Protein AF-A0A812QHL0-F1 (afdb_monomer_lite)

Radius of gyration: 26.96 Å; chains: 1; bounding box: 46×74×82 Å

InterPro domains:
  IPR023379 BART domain [PF11527] (22-88)
  IPR042541 BART domain superfamily [G3DSA:1.20.1520.10] (3-151)

pLDDT: mean 79.21, std 17.26, range [36.81, 97.81]

Secondary structure (DSSP, 8-state):
---TTTTS----SHHHHHHHH-HHHHHHHHHHHHHHGGGGS---TTSPPPHHHHHHHHHHHHHHHHHHHHHHHHTT--HHHHHHHHHHHHHHHTTS-TTSBPTT--TTTS-TT-PPBHHHHHHHHHHHHHTT-HHHHHHHHHHHHHS----GGG------------------PPP-B-TT-PBPPPPPPPP-

Organism: Symbiodinium pilosum (NCBI:txid2952)

Structure (mmCIF, N/CA/C/O backbone):
data_AF-A0A812QHL0-F1
#
_entry.id   AF-A0A812QHL0-F1
#
loop_
_atom_site.group_PDB
_atom_site.id
_atom_site.type_symbol
_atom_site.label_atom_id
_atom_site.label_alt_id
_atom_site.label_comp_id
_atom_site.label_asym_id
_atom_site.label_entity_id
_atom_site.label_seq_id
_atom_site.pdbx_PDB_ins_code
_atom_site.Cartn_x
_atom_site.Cartn_y
_atom_site.Cartn_z
_atom_site.occupancy
_atom_site.B_iso_or_equiv
_atom_site.auth_seq_id
_atom_site.auth_comp_id
_atom_site.auth_asym_id
_atom_site.auth_atom_id
_atom_site.pdbx_PDB_model_num
ATOM 1 N N . MET A 1 1 ? -15.576 25.572 27.815 1.00 41.69 1 MET A N 1
ATOM 2 C CA . MET A 1 1 ? -14.541 25.226 26.817 1.00 41.69 1 MET A CA 1
ATOM 3 C C . MET A 1 1 ? -14.647 23.730 26.574 1.00 41.69 1 MET A C 1
ATOM 5 O O . MET A 1 1 ? -14.988 23.015 27.502 1.00 41.69 1 MET A O 1
ATOM 9 N N . ASN A 1 2 ? -14.552 23.323 25.311 1.00 39.09 2 ASN A N 1
ATOM 10 C CA . ASN A 1 2 ? -15.226 22.157 24.735 1.00 39.09 2 ASN A CA 1
ATOM 11 C C . ASN A 1 2 ? -14.566 20.812 25.078 1.00 39.09 2 ASN A C 1
ATOM 13 O O . ASN A 1 2 ? -13.566 20.454 24.471 1.00 39.09 2 ASN A O 1
ATOM 17 N N . GLU A 1 3 ? -15.187 20.040 25.970 1.00 42.81 3 GLU A N 1
ATOM 18 C CA . GLU A 1 3 ? -14.833 18.636 26.263 1.00 42.81 3 GLU A CA 1
ATOM 19 C C . GLU A 1 3 ? -15.652 17.628 25.418 1.00 42.81 3 GLU A C 1
ATOM 21 O O . GLU A 1 3 ? -15.460 16.423 25.498 1.00 42.81 3 GLU A O 1
ATOM 26 N N . ALA A 1 4 ? -16.549 18.115 24.548 1.00 41.72 4 ALA A N 1
ATOM 27 C CA . ALA A 1 4 ? -17.446 17.294 23.723 1.00 41.72 4 ALA A CA 1
ATOM 28 C C . ALA A 1 4 ? -16.885 16.917 22.332 1.00 41.72 4 ALA A C 1
ATOM 30 O O . ALA A 1 4 ? -17.589 16.306 21.533 1.00 41.72 4 ALA A O 1
ATOM 31 N N . ALA A 1 5 ? -15.629 17.265 22.028 1.00 44.53 5 ALA A N 1
ATOM 32 C CA . ALA A 1 5 ? -14.936 16.818 20.810 1.00 44.53 5 ALA A CA 1
ATOM 33 C C . ALA A 1 5 ? -14.131 15.517 21.020 1.00 44.53 5 ALA A C 1
ATOM 35 O O . ALA A 1 5 ? -13.588 14.971 20.067 1.00 44.53 5 ALA A O 1
ATOM 36 N N . ALA A 1 6 ? -14.080 14.998 22.252 1.00 41.22 6 ALA A N 1
ATOM 37 C CA . ALA A 1 6 ? -13.250 13.856 22.637 1.00 41.22 6 ALA A CA 1
ATOM 38 C C . ALA A 1 6 ? -13.874 12.467 22.360 1.00 41.22 6 ALA A C 1
ATOM 40 O O . ALA A 1 6 ? -13.303 11.459 22.756 1.00 41.22 6 ALA A O 1
ATOM 41 N N . CYS A 1 7 ? -15.030 12.376 21.691 1.00 36.81 7 CYS A N 1
ATOM 42 C CA . CYS A 1 7 ? -15.729 11.100 21.442 1.00 36.81 7 CYS A CA 1
ATOM 43 C C . CYS A 1 7 ? -16.271 10.975 20.009 1.00 36.81 7 CYS A C 1
ATOM 45 O O . CYS A 1 7 ? -17.389 10.515 19.796 1.00 36.81 7 CYS A O 1
ATOM 47 N N . ARG A 1 8 ? -15.501 11.416 19.006 1.00 45.12 8 ARG A N 1
ATOM 48 C CA . ARG A 1 8 ? -15.796 11.120 17.589 1.00 45.12 8 ARG A CA 1
ATOM 49 C C . ARG A 1 8 ? -14.826 10.135 16.939 1.00 45.12 8 ARG A C 1
ATOM 51 O O . ARG A 1 8 ? -14.986 9.841 15.762 1.00 45.12 8 ARG A O 1
ATOM 58 N N . VAL A 1 9 ? -13.856 9.616 17.688 1.00 45.75 9 VAL A N 1
ATOM 59 C CA . VAL A 1 9 ? -12.766 8.796 17.142 1.00 45.75 9 VAL A CA 1
ATOM 60 C C . VAL A 1 9 ? -12.835 7.363 17.674 1.00 45.75 9 VAL A C 1
ATOM 62 O O . VAL A 1 9 ? -11.838 6.800 18.100 1.00 45.75 9 VAL A O 1
ATOM 65 N N . ASP A 1 10 ? -14.014 6.742 17.604 1.00 52.53 10 ASP A N 1
ATOM 66 C CA . ASP A 1 10 ? -14.115 5.274 17.494 1.00 52.53 10 ASP A CA 1
ATOM 67 C C . ASP A 1 10 ? -13.917 4.852 16.024 1.00 52.53 10 ASP A C 1
ATOM 69 O O . ASP A 1 10 ? -14.556 3.937 15.508 1.00 52.53 10 ASP A O 1
ATOM 73 N N . TRP A 1 11 ? -13.053 5.567 15.302 1.00 58.88 11 TRP A N 1
ATOM 74 C CA . TRP A 1 11 ? -12.721 5.251 13.926 1.00 58.88 11 TRP A CA 1
ATOM 75 C C . TRP A 1 11 ? -11.582 4.250 13.957 1.00 58.88 11 TRP A C 1
ATOM 77 O O . TRP A 1 11 ? -10.403 4.583 14.074 1.00 58.88 11 TRP A O 1
ATOM 87 N N . GLN A 1 12 ? -11.954 2.979 13.948 1.00 68.44 12 GLN A N 1
ATOM 88 C CA . GLN A 1 12 ? -10.975 1.916 13.907 1.00 68.44 12 GLN A CA 1
ATOM 89 C C . GLN A 1 12 ? -10.327 1.974 12.518 1.00 68.44 12 GLN A C 1
ATOM 91 O O . GLN A 1 12 ? -10.985 1.736 11.519 1.00 68.44 12 GLN A O 1
ATOM 96 N N . LEU A 1 13 ? -9.025 2.252 12.430 1.00 73.19 13 LEU A N 1
ATOM 97 C CA . LEU A 1 13 ? -8.208 1.946 11.239 1.00 73.19 13 LEU A CA 1
ATOM 98 C C . LEU A 1 13 ? -8.201 0.436 10.934 1.00 73.19 13 LEU A C 1
ATOM 100 O O . LEU A 1 13 ? -7.784 -0.001 9.863 1.00 73.19 13 LEU A O 1
ATOM 104 N N . SER A 1 14 ? -8.631 -0.367 11.910 1.00 73.81 14 SER A N 1
ATOM 105 C CA . SER A 1 14 ? -8.609 -1.823 11.873 1.00 73.81 14 SER A CA 1
ATOM 106 C C . SER A 1 14 ? -9.308 -2.433 10.656 1.00 73.81 14 SER A C 1
ATOM 108 O O . SER A 1 14 ? -8.725 -3.362 10.107 1.00 73.81 14 SER A O 1
ATOM 110 N N . PRO A 1 15 ? -10.494 -1.986 10.195 1.00 78.75 15 PRO A N 1
ATOM 111 C CA . PRO A 1 15 ? -11.123 -2.530 8.997 1.00 78.75 15 PRO A CA 1
ATOM 112 C C . PRO A 1 15 ? -10.344 -2.188 7.727 1.00 78.75 15 PRO A C 1
ATOM 114 O O . PRO A 1 15 ? -10.166 -3.059 6.885 1.00 78.75 15 PRO A O 1
ATOM 117 N N . PHE A 1 16 ? -9.769 -0.983 7.635 1.00 82.50 16 PHE A N 1
ATOM 118 C CA . PHE A 1 16 ? -8.900 -0.600 6.521 1.00 82.50 16 PHE A CA 1
ATOM 119 C C . PHE A 1 16 ? -7.663 -1.484 6.458 1.00 82.50 16 PHE A C 1
ATOM 121 O O . PHE A 1 16 ? -7.453 -2.179 5.467 1.00 82.50 16 PHE A O 1
ATOM 128 N N . LEU A 1 17 ? -6.881 -1.537 7.538 1.00 78.31 17 LEU A N 1
ATOM 129 C CA . LEU A 1 17 ? -5.691 -2.384 7.569 1.00 78.31 17 LEU A CA 1
ATOM 130 C C . LEU A 1 17 ? -6.037 -3.859 7.393 1.00 78.31 17 LEU A C 1
ATOM 132 O O . LEU A 1 17 ? -5.317 -4.563 6.696 1.00 78.31 17 LEU A O 1
ATOM 136 N N . ARG A 1 18 ? -7.158 -4.329 7.954 1.00 78.88 18 ARG A N 1
ATOM 137 C CA . ARG A 1 18 ? -7.639 -5.693 7.720 1.00 78.88 18 ARG A CA 1
ATOM 138 C C . ARG A 1 18 ? -7.913 -5.925 6.242 1.00 78.88 18 ARG A C 1
ATOM 140 O O . ARG A 1 18 ? -7.402 -6.903 5.722 1.00 78.88 18 ARG A O 1
ATOM 147 N N . GLY A 1 19 ? -8.632 -5.031 5.573 1.00 82.69 19 GLY A N 1
ATOM 148 C CA . GLY A 1 19 ? -8.947 -5.153 4.154 1.00 82.69 19 GLY A CA 1
ATOM 149 C C . GLY A 1 19 ? -7.707 -5.161 3.255 1.00 82.69 19 GLY A C 1
ATOM 150 O O . GLY A 1 19 ? -7.704 -5.832 2.228 1.00 82.69 19 GLY A O 1
ATOM 151 N N . PHE A 1 20 ? -6.620 -4.483 3.638 1.00 81.31 20 PHE A N 1
ATOM 152 C CA . PHE A 1 20 ? -5.338 -4.561 2.917 1.00 81.31 20 PHE A CA 1
ATOM 153 C C . PHE A 1 20 ? -4.479 -5.770 3.318 1.00 81.31 20 PHE A C 1
ATOM 155 O O . PHE A 1 20 ? -3.693 -6.264 2.512 1.00 81.31 20 PHE A O 1
ATOM 162 N N . CYS A 1 21 ? -4.640 -6.273 4.540 1.00 79.00 21 CYS A N 1
ATOM 163 C CA . CYS A 1 21 ? -3.986 -7.487 5.033 1.00 79.00 21 CYS A CA 1
ATOM 164 C C . CYS A 1 21 ? -4.794 -8.763 4.748 1.00 79.00 21 CYS A C 1
ATOM 166 O O . CYS A 1 21 ? -4.383 -9.859 5.137 1.00 79.00 21 CYS A O 1
ATOM 168 N N . GLU A 1 22 ? -5.946 -8.646 4.093 1.00 82.56 22 GLU A N 1
ATOM 169 C CA . GLU A 1 22 ? -6.800 -9.772 3.764 1.00 82.56 22 GLU A CA 1
ATOM 170 C C . GLU A 1 22 ? -6.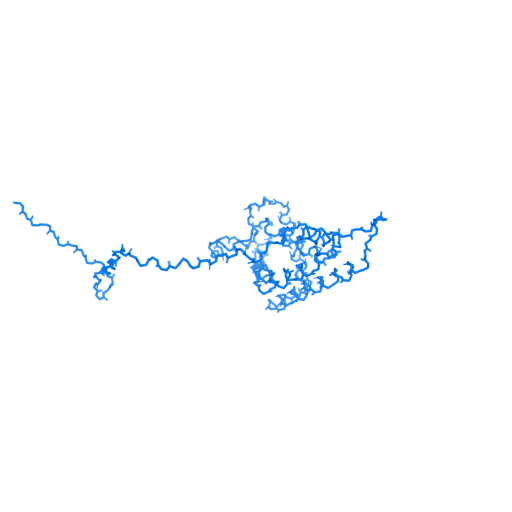075 -10.731 2.822 1.00 82.56 22 GLU A C 1
ATOM 172 O O . GLU A 1 22 ? -5.513 -10.342 1.796 1.00 82.56 22 GLU A O 1
ATOM 177 N N . ALA A 1 23 ? -6.119 -12.020 3.171 1.00 83.56 23 ALA A N 1
ATOM 178 C CA . ALA A 1 23 ? -5.497 -13.091 2.404 1.00 83.56 23 ALA A CA 1
ATOM 179 C C . ALA A 1 23 ? -5.762 -13.027 0.882 1.00 83.56 23 ALA A C 1
ATOM 181 O O . ALA A 1 23 ? -4.799 -13.221 0.139 1.00 83.56 23 ALA A O 1
ATOM 182 N N . PRO A 1 24 ? -6.989 -12.747 0.381 1.00 91.12 24 PRO A N 1
ATOM 183 C CA . PRO A 1 24 ? -7.222 -12.650 -1.062 1.00 91.12 24 PRO A CA 1
ATOM 184 C C . PRO A 1 24 ? -6.464 -11.493 -1.722 1.00 91.12 24 PRO A C 1
ATOM 186 O O . PRO A 1 24 ? -5.796 -11.712 -2.731 1.00 91.12 24 PRO A O 1
ATOM 189 N N . PHE A 1 25 ? -6.511 -10.287 -1.149 1.00 91.75 25 PHE A N 1
ATOM 190 C CA . PHE A 1 25 ? -5.827 -9.129 -1.725 1.00 91.75 25 PHE A CA 1
ATOM 191 C C . PHE A 1 25 ? -4.305 -9.282 -1.644 1.00 91.75 25 PHE A C 1
ATOM 193 O O . PHE A 1 25 ? -3.593 -9.062 -2.624 1.00 91.75 25 PHE A O 1
ATOM 200 N N . ALA A 1 26 ? -3.794 -9.757 -0.505 1.00 89.44 26 ALA A N 1
ATOM 201 C CA . ALA A 1 26 ? -2.375 -10.051 -0.351 1.00 89.44 26 ALA A CA 1
ATOM 202 C C . ALA A 1 26 ? -1.895 -11.109 -1.362 1.00 89.44 26 ALA A C 1
ATOM 204 O O . ALA A 1 26 ? -0.789 -10.993 -1.896 1.00 89.44 26 ALA A O 1
ATOM 205 N N . ALA A 1 27 ? -2.703 -12.136 -1.649 1.00 91.38 27 ALA A N 1
ATOM 206 C CA . ALA A 1 27 ? -2.388 -13.131 -2.671 1.00 91.38 27 ALA A CA 1
ATOM 207 C C . ALA A 1 27 ? -2.352 -12.512 -4.077 1.00 91.38 27 ALA A C 1
ATOM 209 O O . ALA A 1 27 ? -1.398 -12.764 -4.809 1.00 91.38 27 ALA A O 1
ATOM 210 N N . GLU A 1 28 ? -3.319 -11.656 -4.414 1.00 95.56 28 GLU A N 1
ATOM 211 C CA . GLU A 1 28 ? -3.385 -10.961 -5.706 1.00 95.56 28 GLU A CA 1
ATOM 212 C C . GLU A 1 28 ? -2.165 -10.053 -5.937 1.00 95.56 28 GLU A C 1
ATOM 214 O O . GLU A 1 28 ? -1.518 -10.125 -6.983 1.00 95.56 28 GLU A O 1
ATOM 219 N N . ILE A 1 29 ? -1.781 -9.249 -4.940 1.00 94.38 29 ILE A N 1
ATOM 220 C CA . ILE A 1 29 ? -0.578 -8.407 -5.019 1.00 94.38 29 ILE A CA 1
ATOM 221 C C . ILE A 1 29 ? 0.684 -9.260 -5.172 1.00 94.38 29 ILE A C 1
ATOM 223 O O . ILE A 1 29 ? 1.548 -8.959 -6.000 1.00 94.38 29 ILE A O 1
ATOM 227 N N . ASN A 1 30 ? 0.800 -10.348 -4.407 1.00 93.12 30 ASN A N 1
ATOM 228 C CA . ASN A 1 30 ? 1.946 -11.246 -4.515 1.00 93.12 30 ASN A CA 1
ATOM 229 C C . ASN A 1 30 ? 2.024 -11.923 -5.890 1.00 93.12 30 ASN A C 1
ATOM 231 O O . ASN A 1 30 ? 3.116 -12.027 -6.448 1.00 93.12 30 ASN A O 1
ATOM 235 N N . GLU A 1 31 ? 0.896 -12.360 -6.446 1.00 95.56 31 GLU A N 1
ATOM 236 C CA . GLU A 1 31 ? 0.820 -12.936 -7.788 1.00 95.56 31 GLU A CA 1
ATOM 237 C C . GLU A 1 31 ? 1.233 -11.915 -8.853 1.00 95.56 31 GLU A C 1
ATOM 239 O O . GLU A 1 31 ? 2.071 -12.222 -9.709 1.00 95.56 31 GLU A O 1
ATOM 244 N N . PHE A 1 32 ? 0.731 -10.681 -8.759 1.00 97.00 32 PHE A N 1
ATOM 245 C CA . PHE A 1 32 ? 1.114 -9.588 -9.649 1.00 97.00 32 PHE A CA 1
ATOM 246 C C . PHE A 1 32 ? 2.630 -9.344 -9.613 1.00 97.00 32 PHE A C 1
ATOM 248 O O . PHE A 1 32 ? 3.299 -9.335 -10.652 1.00 97.00 32 PHE A O 1
ATOM 255 N N . ILE A 1 33 ? 3.201 -9.210 -8.410 1.00 95.88 33 ILE A N 1
ATOM 256 C CA . ILE A 1 33 ? 4.639 -8.996 -8.221 1.00 95.88 33 ILE A CA 1
ATOM 257 C C . ILE A 1 33 ? 5.432 -10.171 -8.804 1.00 95.88 33 ILE A C 1
ATOM 259 O O . ILE A 1 33 ? 6.372 -9.955 -9.565 1.00 95.88 33 ILE A O 1
ATOM 263 N N . GLN A 1 34 ? 5.066 -11.419 -8.503 1.00 95.00 34 GLN A N 1
ATOM 264 C CA . GLN A 1 34 ? 5.782 -12.598 -9.007 1.00 95.00 34 GLN A CA 1
ATOM 265 C C . GLN A 1 34 ? 5.738 -12.712 -10.534 1.00 95.00 34 GLN A C 1
ATOM 267 O O . GLN A 1 34 ? 6.736 -13.101 -11.150 1.00 95.00 34 GLN A O 1
ATOM 272 N N . THR A 1 35 ? 4.605 -12.351 -11.135 1.00 96.75 35 THR A N 1
ATOM 273 C CA . THR A 1 35 ? 4.388 -12.399 -12.584 1.00 96.75 35 THR A CA 1
ATOM 274 C C . THR A 1 35 ? 5.217 -11.346 -13.312 1.00 96.75 35 THR A C 1
ATOM 276 O O . THR A 1 35 ? 5.789 -11.621 -14.368 1.00 96.75 35 THR A O 1
ATOM 279 N N . HIS A 1 36 ? 5.329 -10.144 -12.744 1.00 97.19 36 HIS A N 1
ATOM 280 C CA . HIS A 1 36 ? 5.893 -8.995 -13.450 1.00 97.19 36 HIS A CA 1
ATOM 281 C C . HIS A 1 36 ? 7.298 -8.584 -12.995 1.00 97.19 36 HIS A C 1
ATOM 283 O O . HIS A 1 36 ? 7.993 -7.899 -13.747 1.00 97.19 36 HIS A O 1
ATOM 289 N N . ALA A 1 37 ? 7.775 -9.028 -11.829 1.00 96.31 37 ALA A N 1
ATOM 290 C CA . ALA A 1 37 ? 9.077 -8.624 -11.292 1.00 96.31 37 ALA A CA 1
ATOM 291 C C . ALA A 1 37 ? 10.250 -8.950 -12.230 1.00 96.31 37 ALA A C 1
ATOM 293 O O . ALA A 1 37 ? 11.212 -8.191 -12.297 1.00 96.31 37 ALA A O 1
ATOM 294 N N . SER A 1 38 ? 10.194 -10.033 -13.015 1.00 95.31 38 SER A N 1
ATOM 295 C CA . SER A 1 38 ? 11.285 -10.357 -13.948 1.00 95.31 38 SER A CA 1
ATOM 296 C C . SER A 1 38 ? 11.516 -9.283 -15.014 1.00 95.31 38 SER A C 1
ATOM 298 O O . SER A 1 38 ? 12.652 -9.133 -15.457 1.00 95.31 38 SER A O 1
ATOM 300 N N . ALA A 1 39 ? 10.491 -8.502 -15.375 1.00 94.81 39 ALA A N 1
ATOM 301 C CA . ALA A 1 39 ? 10.622 -7.386 -16.314 1.00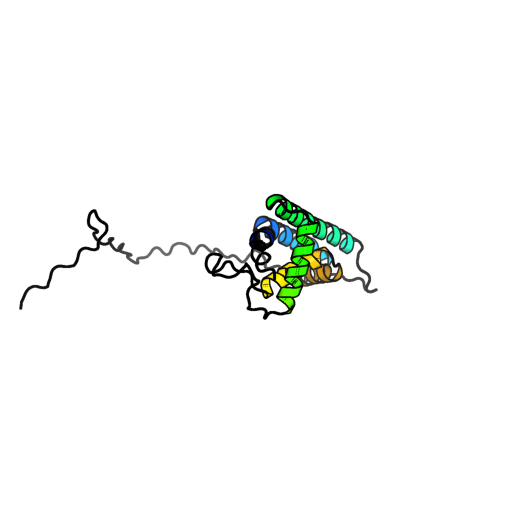 94.81 39 ALA A CA 1
ATOM 302 C C . ALA A 1 39 ? 11.472 -6.226 -15.759 1.00 94.81 39 ALA A C 1
ATOM 304 O O . ALA A 1 39 ? 11.886 -5.359 -16.524 1.00 94.81 39 ALA A O 1
ATOM 305 N N . PHE A 1 40 ? 11.749 -6.217 -14.451 1.00 94.62 40 PHE A N 1
ATOM 306 C CA . PHE A 1 40 ? 12.536 -5.192 -13.759 1.00 94.62 40 PHE A CA 1
ATOM 307 C C . PHE A 1 40 ? 14.003 -5.595 -13.539 1.00 94.62 40 PHE A C 1
ATOM 309 O O . PHE A 1 40 ? 14.740 -4.907 -12.838 1.00 94.62 40 PHE A O 1
ATOM 316 N N . ARG A 1 41 ? 14.457 -6.718 -14.118 1.00 91.94 41 ARG A N 1
ATOM 317 C CA . ARG A 1 41 ? 15.876 -7.119 -14.060 1.00 91.94 41 ARG A CA 1
ATOM 318 C C . ARG A 1 41 ? 16.760 -6.344 -15.028 1.00 91.94 41 ARG A C 1
ATOM 320 O O . ARG A 1 41 ? 17.942 -6.162 -14.752 1.00 91.94 41 ARG A O 1
ATOM 327 N N . GLU A 1 42 ? 16.197 -5.931 -16.155 1.00 84.44 42 GLU A N 1
ATOM 328 C CA . GLU A 1 42 ? 16.928 -5.309 -17.251 1.00 84.44 42 GLU A CA 1
ATOM 329 C C . GLU A 1 42 ? 16.642 -3.807 -17.247 1.00 84.44 42 GLU A C 1
ATOM 331 O O . GLU A 1 42 ? 15.573 -3.358 -17.655 1.00 84.44 42 GLU A O 1
ATOM 336 N N . SER A 1 43 ? 17.594 -3.026 -16.738 1.00 80.94 43 SER A N 1
ATOM 337 C CA . SER A 1 43 ? 17.602 -1.575 -16.936 1.00 80.94 43 SER A CA 1
ATOM 338 C C . SER A 1 43 ? 18.250 -1.264 -18.283 1.00 80.94 43 SER A C 1
ATOM 340 O O . SER A 1 43 ? 19.264 -1.873 -18.634 1.00 80.94 43 SER A O 1
ATOM 342 N N . ASN A 1 44 ? 17.713 -0.291 -19.020 1.00 84.06 44 ASN A N 1
ATOM 343 C CA . ASN A 1 44 ? 18.367 0.184 -20.235 1.00 84.06 44 ASN A CA 1
ATOM 344 C C . ASN A 1 44 ? 19.708 0.857 -19.884 1.00 84.06 44 ASN A C 1
ATOM 346 O O . ASN A 1 44 ? 19.845 1.503 -18.842 1.00 84.06 44 ASN A O 1
ATOM 350 N N . LEU A 1 45 ? 20.704 0.723 -20.765 1.00 86.12 45 LEU A N 1
ATOM 351 C CA . LEU A 1 45 ? 22.053 1.281 -20.565 1.00 86.12 45 LEU A CA 1
ATOM 352 C C . LEU A 1 45 ? 22.072 2.816 -20.485 1.00 86.12 45 LEU A C 1
ATOM 354 O O . LEU A 1 45 ? 23.007 3.393 -19.939 1.00 86.12 45 LEU A O 1
ATOM 358 N N . ASP A 1 46 ? 21.053 3.467 -21.038 1.00 88.06 46 ASP A N 1
ATOM 359 C CA . ASP A 1 46 ? 20.879 4.919 -21.050 1.00 88.06 46 ASP A CA 1
ATOM 360 C C . ASP A 1 46 ? 20.205 5.461 -19.774 1.00 88.06 46 ASP A C 1
ATOM 362 O O . ASP A 1 46 ? 20.013 6.669 -19.647 1.00 88.06 46 ASP A O 1
ATOM 366 N N . GLY A 1 47 ? 19.841 4.585 -18.829 1.00 84.94 47 GLY A N 1
ATOM 367 C CA . GLY A 1 47 ? 19.124 4.946 -17.607 1.00 84.94 47 GLY A CA 1
ATOM 368 C C . GLY A 1 47 ? 17.623 5.180 -17.804 1.00 84.94 47 GLY A C 1
ATOM 369 O O . GLY A 1 47 ? 16.932 5.474 -16.829 1.00 84.94 47 GLY A O 1
ATOM 370 N N . SER A 1 48 ? 17.101 5.024 -19.026 1.00 88.56 48 SER A N 1
ATOM 371 C CA . SER A 1 48 ? 15.664 5.097 -19.288 1.00 88.56 48 SER A CA 1
ATOM 372 C C . SER A 1 48 ? 14.935 3.856 -18.761 1.00 88.56 48 SER A C 1
ATOM 374 O O . SER A 1 48 ? 15.516 2.783 -18.567 1.00 88.56 48 SER A O 1
ATOM 376 N N . HIS A 1 49 ? 13.631 3.997 -18.530 1.00 88.44 49 HIS A N 1
ATOM 377 C CA . HIS A 1 49 ? 12.769 2.893 -18.118 1.00 88.44 49 HIS A CA 1
ATOM 378 C C . HIS A 1 49 ? 11.919 2.414 -19.298 1.00 88.44 49 HIS A C 1
ATOM 380 O O . HIS A 1 49 ? 11.378 3.248 -20.030 1.00 88.44 49 HIS A O 1
ATOM 386 N N . PRO A 1 50 ? 11.767 1.091 -19.498 1.00 92.81 50 PRO A N 1
ATOM 387 C CA . PRO A 1 50 ? 10.840 0.559 -20.487 1.00 92.81 50 PRO A CA 1
ATOM 388 C C . PRO A 1 50 ? 9.427 1.107 -20.265 1.00 92.81 50 PRO A C 1
ATOM 390 O O . PRO A 1 50 ? 8.936 1.108 -19.137 1.00 92.81 50 PRO A O 1
ATOM 393 N N . LEU A 1 51 ? 8.732 1.493 -21.343 1.00 93.81 51 LEU A N 1
ATOM 394 C CA . LEU A 1 51 ? 7.337 1.965 -21.280 1.00 93.81 51 LEU A CA 1
ATOM 395 C C . LEU A 1 51 ? 6.430 0.978 -20.528 1.00 93.81 51 LEU A C 1
ATOM 397 O O . LEU A 1 51 ? 5.537 1.380 -19.781 1.00 93.81 51 LEU A O 1
ATOM 401 N N . ARG A 1 52 ? 6.725 -0.320 -20.661 1.00 95.19 52 ARG A N 1
ATOM 402 C CA . ARG A 1 52 ? 6.017 -1.393 -19.966 1.00 95.19 52 ARG A CA 1
ATOM 403 C C . ARG A 1 52 ? 6.027 -1.227 -18.443 1.00 95.19 52 ARG A C 1
ATOM 405 O O . ARG A 1 52 ? 5.054 -1.602 -17.803 1.00 95.19 52 ARG A O 1
ATOM 412 N N . TRP A 1 53 ? 7.072 -0.651 -17.843 1.00 95.19 53 TRP A N 1
ATOM 413 C CA . TRP A 1 53 ? 7.112 -0.422 -16.393 1.00 95.19 53 TRP A CA 1
ATOM 414 C C . TRP A 1 53 ? 6.043 0.581 -15.956 1.00 95.19 53 TRP A C 1
ATOM 416 O O . TRP A 1 53 ? 5.404 0.389 -14.926 1.00 95.19 53 TRP A O 1
ATOM 426 N N . THR A 1 54 ? 5.807 1.626 -16.751 1.00 95.31 54 THR A N 1
ATOM 427 C CA . THR A 1 54 ? 4.753 2.610 -16.480 1.00 95.31 54 THR A CA 1
ATOM 428 C C . THR A 1 54 ? 3.360 2.004 -16.633 1.00 95.31 54 THR A C 1
ATOM 430 O O . THR A 1 54 ? 2.465 2.341 -15.863 1.00 95.31 54 THR A O 1
ATOM 433 N N . GLU A 1 55 ? 3.159 1.106 -17.599 1.00 96.88 55 GLU A N 1
ATOM 434 C CA . GLU A 1 55 ? 1.900 0.360 -17.740 1.00 96.88 55 GLU A CA 1
ATOM 435 C C . GLU A 1 55 ? 1.643 -0.524 -16.517 1.00 96.88 55 GLU A C 1
ATOM 437 O O . GLU A 1 55 ? 0.581 -0.431 -15.909 1.00 96.88 55 GLU A O 1
ATOM 442 N N . LEU A 1 56 ? 2.653 -1.284 -16.086 1.00 97.19 56 LEU A N 1
ATOM 443 C CA . LEU A 1 56 ? 2.565 -2.133 -14.897 1.00 97.19 56 LEU A CA 1
ATOM 444 C C . LEU A 1 56 ? 2.318 -1.324 -13.619 1.00 97.19 56 LEU A C 1
ATOM 446 O O . LEU A 1 56 ? 1.558 -1.761 -12.765 1.00 97.19 56 LEU A O 1
ATOM 450 N N . HIS A 1 57 ? 2.898 -0.127 -13.495 1.00 97.00 57 HIS A N 1
ATOM 451 C CA . HIS A 1 57 ? 2.601 0.764 -12.373 1.00 97.00 57 HIS A CA 1
ATOM 452 C C . HIS A 1 57 ? 1.126 1.183 -12.352 1.00 97.00 57 HIS A C 1
ATOM 454 O O . HIS A 1 57 ? 0.511 1.191 -11.292 1.00 97.00 57 HIS A O 1
ATOM 460 N N . LYS A 1 58 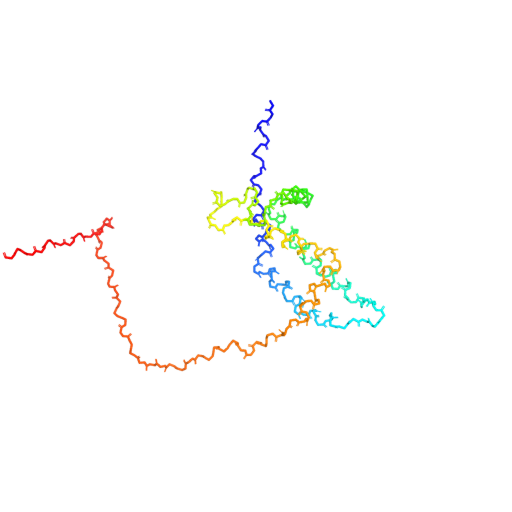? 0.528 1.490 -13.513 1.00 96.94 58 LYS A N 1
ATOM 461 C CA . LYS A 1 58 ? -0.904 1.827 -13.601 1.00 96.94 58 LYS A CA 1
ATOM 462 C C . LYS A 1 58 ? -1.791 0.639 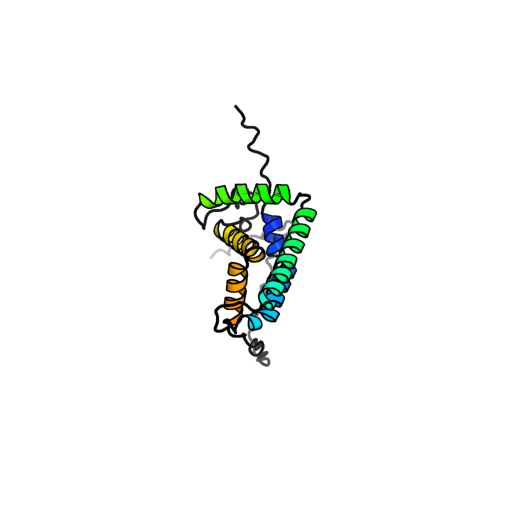-13.231 1.00 96.94 58 LYS A C 1
ATOM 464 O O . LYS A 1 58 ? -2.786 0.831 -12.541 1.00 96.94 58 LYS A O 1
ATOM 469 N N . GLU A 1 59 ? -1.434 -0.564 -13.681 1.00 97.81 59 GLU A N 1
ATOM 470 C CA . GLU A 1 59 ? -2.139 -1.800 -13.319 1.00 97.81 59 GLU A CA 1
ATOM 471 C C . GLU A 1 59 ? -2.054 -2.050 -11.801 1.00 97.81 59 GLU A C 1
ATOM 473 O O . GLU A 1 59 ? -3.078 -2.257 -11.154 1.00 97.81 59 GLU A O 1
ATOM 478 N N . TYR A 1 60 ? -0.861 -1.920 -11.213 1.00 95.88 60 TYR A N 1
ATOM 479 C CA . TYR A 1 60 ? -0.637 -2.045 -9.769 1.00 95.88 60 TYR A CA 1
ATOM 480 C C . TYR A 1 60 ? -1.423 -1.001 -8.962 1.00 95.88 60 TYR A C 1
ATOM 482 O O . TYR A 1 60 ? -2.095 -1.337 -7.989 1.00 95.88 60 TYR A O 1
ATOM 490 N N . ALA A 1 61 ? -1.399 0.262 -9.397 1.00 95.62 61 ALA A N 1
ATOM 491 C CA . ALA A 1 61 ? -2.166 1.343 -8.786 1.00 95.62 61 ALA A CA 1
ATOM 492 C C . ALA A 1 61 ? -3.674 1.052 -8.798 1.00 95.62 61 ALA A C 1
ATOM 494 O O . ALA A 1 61 ? -4.361 1.286 -7.805 1.00 95.62 61 ALA A O 1
ATOM 495 N N . ALA A 1 62 ? -4.188 0.496 -9.900 1.00 96.56 62 ALA A N 1
ATOM 496 C CA . ALA A 1 62 ? -5.596 0.141 -10.026 1.00 96.56 62 ALA A CA 1
ATOM 497 C C . ALA A 1 62 ? -6.017 -0.981 -9.059 1.00 96.56 62 ALA A C 1
ATOM 499 O O . ALA A 1 62 ? -7.146 -0.947 -8.570 1.00 96.56 62 ALA A O 1
ATOM 500 N N . LEU A 1 63 ? -5.131 -1.937 -8.743 1.00 95.56 63 LEU A N 1
ATOM 501 C CA . LEU A 1 63 ? -5.397 -2.971 -7.730 1.00 95.56 63 LEU A CA 1
ATOM 502 C C . LEU A 1 63 ? -5.609 -2.347 -6.346 1.00 95.56 63 LEU A C 1
ATOM 504 O O . LEU A 1 63 ? -6.604 -2.640 -5.682 1.00 95.56 63 LEU A O 1
ATOM 508 N N . PHE A 1 64 ? -4.711 -1.445 -5.943 1.00 93.50 64 PHE A N 1
ATOM 509 C CA . PHE A 1 64 ? -4.811 -0.738 -4.664 1.00 93.50 64 PHE A CA 1
ATOM 510 C C . PHE A 1 64 ? -6.026 0.180 -4.599 1.00 93.50 64 PHE A C 1
ATOM 512 O O . PHE A 1 64 ? -6.735 0.159 -3.599 1.00 93.50 64 PHE A O 1
ATOM 519 N N . GLU A 1 65 ? -6.295 0.962 -5.646 1.00 93.62 65 GLU A N 1
ATOM 520 C CA . GLU A 1 65 ? -7.448 1.868 -5.672 1.00 93.62 65 GLU A CA 1
ATOM 521 C C . GLU A 1 65 ? -8.766 1.084 -5.595 1.00 93.62 65 GLU A C 1
ATOM 523 O O . GLU A 1 65 ? -9.664 1.467 -4.849 1.00 93.62 65 GLU A O 1
ATOM 528 N N . ARG A 1 66 ? -8.868 -0.054 -6.298 1.00 95.50 66 ARG A N 1
ATOM 529 C CA . ARG A 1 66 ? -10.047 -0.929 -6.235 1.00 95.50 66 ARG A CA 1
ATOM 530 C C . ARG A 1 66 ? -10.258 -1.489 -4.829 1.00 95.50 66 ARG A C 1
ATOM 532 O O . ARG A 1 66 ? -11.384 -1.448 -4.341 1.00 95.50 66 ARG A O 1
ATOM 539 N N . GLN A 1 67 ? -9.200 -1.990 -4.186 1.00 94.12 67 GLN A N 1
ATOM 540 C CA . GLN A 1 67 ? -9.294 -2.507 -2.818 1.00 94.12 67 GLN A CA 1
ATOM 541 C C . GLN A 1 67 ? -9.630 -1.392 -1.825 1.00 94.12 67 GLN A C 1
ATOM 543 O O . GLN A 1 67 ? -10.516 -1.560 -0.993 1.00 94.12 67 GLN A O 1
ATOM 548 N N . LEU A 1 68 ? -8.988 -0.227 -1.954 1.00 92.06 68 LEU A N 1
ATOM 549 C CA . LEU A 1 68 ? -9.277 0.936 -1.123 1.00 92.06 68 LEU A CA 1
ATOM 550 C C . LEU A 1 68 ? -10.747 1.335 -1.232 1.00 92.06 68 LEU A C 1
ATOM 552 O O . LEU A 1 68 ? -11.414 1.524 -0.220 1.00 92.06 68 LEU A O 1
ATOM 556 N N . GLN A 1 69 ? -11.256 1.444 -2.459 1.00 94.00 69 GLN A N 1
ATOM 557 C CA . GLN A 1 69 ? -12.640 1.812 -2.711 1.00 94.00 69 GLN A CA 1
ATOM 558 C C . GLN A 1 69 ? -13.614 0.780 -2.135 1.00 94.00 69 GLN A C 1
ATOM 560 O O . GLN A 1 69 ? -14.623 1.180 -1.561 1.00 94.00 69 GLN A O 1
ATOM 565 N N . ALA A 1 70 ? -13.315 -0.517 -2.254 1.00 93.75 70 ALA A N 1
ATOM 566 C CA . ALA A 1 70 ? -14.145 -1.576 -1.686 1.00 93.75 70 ALA A CA 1
ATOM 567 C C . ALA A 1 70 ? -14.251 -1.450 -0.159 1.00 93.75 70 ALA A C 1
ATOM 569 O O . ALA A 1 70 ? -15.359 -1.403 0.367 1.00 93.75 70 ALA A O 1
ATOM 570 N N . VAL A 1 71 ? -13.118 -1.297 0.533 1.00 91.25 71 VAL A N 1
ATOM 571 C CA . VAL A 1 71 ? -13.093 -1.198 2.001 1.00 91.25 71 VAL A CA 1
ATOM 572 C C . VAL A 1 71 ? -13.736 0.102 2.491 1.00 91.25 71 VAL A C 1
ATOM 574 O O . VAL A 1 71 ? -14.521 0.097 3.432 1.00 91.25 71 VAL A O 1
ATOM 577 N N . VAL A 1 72 ? -13.468 1.226 1.818 1.00 91.38 72 VAL A N 1
ATOM 578 C CA . VAL A 1 72 ? -14.098 2.522 2.130 1.00 91.38 72 VAL A CA 1
ATOM 579 C C . VAL A 1 72 ? -15.620 2.452 1.969 1.00 91.38 72 VAL A C 1
ATOM 581 O O . VAL A 1 72 ? -16.344 2.994 2.802 1.00 91.38 72 VAL A O 1
ATOM 584 N N . GLN A 1 73 ? -16.115 1.766 0.934 1.00 91.50 73 GLN A N 1
ATOM 585 C CA . GLN A 1 73 ? -17.552 1.587 0.711 1.00 91.50 73 GLN A CA 1
ATOM 586 C C . GLN A 1 73 ? -18.200 0.634 1.718 1.00 91.50 73 GLN A C 1
ATOM 588 O O . GLN A 1 73 ? -19.310 0.914 2.166 1.00 91.50 73 GLN A O 1
ATOM 593 N N . GLU A 1 74 ? -17.531 -0.464 2.070 1.00 91.44 74 GLU A N 1
ATOM 594 C CA . GLU A 1 74 ? -18.010 -1.429 3.068 1.00 91.44 74 GLU A CA 1
ATOM 595 C C . GLU A 1 74 ? -18.212 -0.770 4.437 1.00 91.44 74 GLU A C 1
ATOM 597 O O . GLU A 1 74 ? -19.232 -0.982 5.090 1.00 91.44 74 GLU A O 1
ATOM 602 N N . GLU A 1 75 ? -17.290 0.113 4.811 1.00 89.00 75 GLU A N 1
ATOM 603 C CA . GLU A 1 75 ? -17.329 0.860 6.067 1.00 89.00 75 GLU A CA 1
ATOM 604 C C . GLU A 1 75 ? -18.228 2.116 6.010 1.00 89.00 75 GLU A C 1
ATOM 606 O O . GLU A 1 75 ? -18.412 2.807 7.011 1.00 89.00 75 GLU A O 1
ATOM 611 N N . GLY A 1 76 ? -18.826 2.420 4.851 1.00 90.00 76 GLY A N 1
ATOM 612 C CA . GLY A 1 76 ? -19.764 3.534 4.689 1.00 90.00 76 GLY A CA 1
ATOM 613 C C . GLY A 1 76 ? -19.115 4.922 4.645 1.00 90.00 76 GLY A C 1
ATOM 614 O O . GLY A 1 76 ? -19.785 5.916 4.933 1.00 90.00 76 GLY A O 1
ATOM 615 N N . PHE A 1 77 ? -17.837 5.006 4.275 1.00 88.06 77 PHE A N 1
ATOM 616 C CA . PHE A 1 77 ? -17.084 6.257 4.197 1.00 88.06 77 PHE A CA 1
ATOM 617 C C . PHE A 1 77 ? -16.985 6.810 2.779 1.00 88.06 77 PHE A C 1
ATOM 619 O O . PHE A 1 77 ? -17.139 6.098 1.783 1.00 88.06 77 PHE A O 1
ATOM 626 N N . SER A 1 78 ? -16.696 8.108 2.677 1.00 91.56 78 SER A N 1
ATOM 627 C CA . SER A 1 78 ? -16.214 8.683 1.427 1.00 91.56 78 SER A CA 1
ATOM 628 C C . SER A 1 78 ? -14.688 8.566 1.332 1.00 91.56 78 SER A C 1
ATOM 630 O O . SER A 1 78 ? -13.973 8.483 2.332 1.00 91.56 78 SER A O 1
ATOM 632 N N . LEU A 1 79 ? -14.164 8.582 0.102 1.00 90.31 79 LEU A N 1
ATOM 633 C CA . LEU A 1 79 ? -12.714 8.626 -0.126 1.00 90.31 79 LEU A CA 1
ATOM 634 C C . LEU A 1 79 ? -12.076 9.922 0.397 1.00 90.31 79 LEU A C 1
ATOM 636 O O . LEU A 1 79 ? -10.877 9.930 0.663 1.00 90.31 79 LEU A O 1
ATOM 640 N N . GLU A 1 80 ? -12.844 11.008 0.495 1.00 91.81 80 GLU A N 1
ATOM 641 C CA . GLU A 1 80 ? -12.384 12.283 1.052 1.00 91.81 80 GLU A CA 1
ATOM 642 C C . GLU A 1 80 ? -12.202 12.161 2.566 1.00 91.81 80 GLU A C 1
ATOM 644 O O . GLU A 1 80 ? -11.092 12.379 3.045 1.00 91.81 80 GLU A O 1
ATOM 649 N N . ASP A 1 81 ? -13.214 11.644 3.275 1.00 89.50 81 ASP A N 1
ATOM 650 C CA . ASP A 1 81 ? -13.138 11.394 4.723 1.00 89.50 81 ASP A CA 1
ATOM 651 C C . ASP A 1 81 ? -11.956 10.481 5.072 1.00 89.50 81 ASP A C 1
ATOM 653 O O . ASP A 1 81 ? -11.204 10.741 6.009 1.00 89.50 81 ASP A O 1
ATOM 657 N N . PHE A 1 82 ? -11.746 9.423 4.279 1.00 89.62 82 PHE A N 1
ATOM 658 C CA . PHE A 1 82 ? -10.600 8.533 4.459 1.00 89.62 82 PHE A CA 1
ATOM 659 C C . PHE A 1 82 ? -9.260 9.273 4.317 1.00 89.62 82 PHE A C 1
ATOM 661 O O . PHE A 1 82 ? -8.331 9.032 5.088 1.00 89.62 82 PHE A O 1
ATOM 668 N N . ARG A 1 83 ? -9.130 10.170 3.332 1.00 90.06 83 ARG A N 1
ATOM 669 C CA . ARG A 1 83 ? -7.883 10.915 3.090 1.00 90.06 83 ARG A CA 1
ATOM 670 C C . ARG A 1 83 ? -7.589 11.906 4.204 1.00 90.06 83 ARG A C 1
ATOM 672 O O . ARG A 1 83 ? -6.443 11.958 4.650 1.00 90.06 83 ARG A O 1
ATOM 679 N N . ASP A 1 84 ? -8.601 12.645 4.641 1.00 89.44 84 ASP A N 1
ATOM 680 C CA . ASP A 1 84 ? -8.475 13.591 5.747 1.00 89.44 84 ASP A CA 1
ATOM 681 C C . ASP A 1 84 ? -8.061 12.853 7.022 1.00 89.44 84 ASP A C 1
ATOM 683 O O . ASP A 1 84 ? -7.097 13.233 7.686 1.00 89.44 84 ASP A O 1
ATOM 687 N N . HIS A 1 85 ? -8.682 11.703 7.283 1.00 85.88 85 HIS A N 1
ATOM 688 C CA . HIS A 1 85 ? -8.348 10.881 8.438 1.00 85.88 85 HIS A CA 1
ATOM 689 C C . HIS A 1 85 ? -6.913 10.333 8.397 1.00 85.88 85 HIS A C 1
ATOM 691 O O . HIS A 1 85 ? -6.183 10.402 9.387 1.00 85.88 85 HIS A O 1
ATOM 697 N N . ILE A 1 86 ? -6.460 9.823 7.247 1.00 88.81 86 ILE A N 1
ATOM 698 C CA . ILE A 1 86 ? -5.072 9.370 7.082 1.00 88.81 86 ILE A CA 1
ATOM 699 C C . ILE A 1 86 ? -4.078 10.519 7.295 1.00 88.81 86 ILE A C 1
ATOM 701 O O . ILE A 1 86 ? -2.997 10.290 7.844 1.00 88.81 86 ILE A O 1
ATOM 705 N N . ALA A 1 87 ? -4.417 11.744 6.882 1.00 89.88 87 ALA A N 1
ATOM 706 C CA . ALA A 1 87 ? -3.571 12.909 7.116 1.00 89.88 87 ALA A CA 1
ATOM 707 C C . ALA A 1 87 ? -3.432 13.213 8.616 1.00 89.88 87 ALA A C 1
ATOM 709 O O . ALA A 1 87 ? -2.307 13.361 9.094 1.00 89.88 87 ALA A O 1
ATOM 710 N N . GLU A 1 88 ? -4.536 13.207 9.367 1.00 87.62 88 GLU A N 1
ATOM 711 C CA . GLU A 1 88 ? -4.519 13.383 10.826 1.00 87.62 88 GLU A CA 1
ATOM 712 C C . GLU A 1 88 ? -3.689 12.290 11.515 1.00 87.62 88 GLU A C 1
ATOM 714 O O . GLU A 1 88 ? -2.782 12.574 12.300 1.00 87.62 88 GLU A O 1
ATOM 719 N N . LEU A 1 89 ? -3.940 11.022 11.179 1.00 86.81 89 LEU A N 1
ATOM 720 C CA . LEU A 1 89 ? -3.214 9.881 11.740 1.00 86.81 89 LEU A CA 1
ATOM 721 C C . LEU A 1 89 ? -1.719 9.943 11.457 1.00 86.81 89 LEU A C 1
ATOM 723 O O . LEU A 1 89 ? -0.914 9.579 12.311 1.00 86.81 89 LEU A O 1
ATOM 727 N N . ARG A 1 90 ? -1.332 10.435 10.278 1.00 89.50 90 ARG A N 1
ATOM 728 C CA . ARG A 1 90 ? 0.070 10.642 9.923 1.00 89.50 90 ARG A CA 1
ATOM 729 C C . ARG A 1 90 ? 0.737 11.677 10.826 1.00 89.50 90 ARG A C 1
ATOM 731 O O . ARG A 1 90 ? 1.876 11.461 11.239 1.00 89.50 90 ARG A O 1
ATOM 738 N N . GLU A 1 91 ? 0.055 12.774 11.146 1.00 88.75 91 GLU A N 1
ATOM 739 C CA . GLU A 1 91 ? 0.571 13.784 12.078 1.00 88.75 91 GLU A CA 1
ATOM 740 C C . GLU A 1 91 ? 0.721 13.230 13.500 1.00 88.75 91 GLU A C 1
ATOM 742 O O . GLU A 1 91 ? 1.710 13.533 14.173 1.00 88.75 91 GLU A O 1
ATOM 747 N N . PHE A 1 92 ? -0.211 12.378 13.939 1.00 86.75 92 PHE A N 1
ATOM 748 C CA . PHE A 1 92 ? -0.114 11.676 15.221 1.00 86.75 92 PHE A CA 1
ATOM 749 C C . PHE A 1 92 ? 1.031 10.657 15.244 1.00 86.75 92 PHE A C 1
ATOM 751 O O . PHE A 1 92 ? 1.837 10.661 16.176 1.00 86.75 92 PHE A O 1
ATOM 758 N N . ALA A 1 93 ? 1.135 9.808 14.220 1.00 88.31 93 ALA A N 1
ATOM 759 C CA . ALA A 1 93 ? 2.166 8.779 14.097 1.00 88.31 93 ALA A CA 1
ATOM 760 C C . ALA A 1 93 ? 3.581 9.378 14.073 1.00 88.31 93 ALA A C 1
ATOM 762 O O . ALA A 1 93 ? 4.508 8.802 14.634 1.00 88.31 93 ALA A O 1
ATOM 763 N N . ALA A 1 94 ? 3.748 10.559 13.469 1.00 91.69 94 ALA A N 1
ATOM 764 C CA . ALA A 1 94 ? 5.032 11.256 13.395 1.00 91.69 94 ALA A CA 1
ATOM 765 C C . ALA A 1 94 ? 5.577 11.719 14.761 1.00 91.69 94 ALA A C 1
ATOM 767 O O . ALA A 1 94 ? 6.757 12.050 14.866 1.00 91.69 94 ALA A O 1
ATOM 768 N N . GLN A 1 95 ? 4.740 11.759 15.800 1.00 91.25 95 GLN A N 1
ATOM 769 C CA . GLN A 1 95 ? 5.107 12.215 17.146 1.00 91.25 95 GLN A CA 1
ATOM 770 C C . GLN A 1 95 ? 5.348 11.057 18.128 1.00 91.25 95 GLN A C 1
ATOM 772 O O . GLN A 1 95 ? 5.550 11.297 19.318 1.00 91.25 95 GLN A O 1
ATOM 777 N N . ARG A 1 96 ? 5.291 9.808 17.655 1.00 89.69 96 ARG A N 1
ATOM 778 C CA . ARG A 1 96 ? 5.260 8.593 18.480 1.00 89.69 96 ARG A CA 1
ATOM 779 C C . ARG A 1 96 ? 6.412 7.657 18.134 1.00 89.69 96 ARG A C 1
ATOM 781 O O . ARG A 1 96 ? 6.925 7.689 17.015 1.00 89.69 96 ARG A O 1
ATOM 788 N N . ALA A 1 97 ? 6.818 6.820 19.089 1.00 90.00 97 ALA A N 1
ATOM 789 C CA . ALA A 1 97 ? 7.795 5.774 18.808 1.00 90.00 97 ALA A CA 1
ATOM 790 C C . ALA A 1 97 ? 7.184 4.661 17.924 1.00 90.00 97 ALA A C 1
ATOM 792 O O . ALA A 1 97 ? 5.975 4.427 17.998 1.00 90.00 97 ALA A O 1
ATOM 793 N N . PRO A 1 98 ? 7.986 3.952 17.106 1.00 88.75 98 PRO A N 1
ATOM 794 C CA . PRO A 1 98 ? 7.504 2.877 16.229 1.00 88.75 98 PRO A CA 1
ATOM 795 C C . PRO A 1 98 ? 6.762 1.747 16.958 1.00 88.75 98 PRO A C 1
ATOM 797 O O . PRO A 1 98 ? 5.839 1.150 16.402 1.00 88.75 98 PRO A O 1
ATOM 800 N N . GLU A 1 99 ? 7.148 1.472 18.206 1.00 87.94 99 GLU A N 1
ATOM 801 C CA . GLU A 1 99 ? 6.583 0.410 19.041 1.00 87.94 99 GLU A CA 1
ATOM 802 C C . GLU A 1 99 ? 5.285 0.826 19.752 1.00 87.94 99 GLU A C 1
ATOM 804 O O . GLU A 1 99 ? 4.608 -0.017 20.346 1.00 87.94 99 GLU A O 1
ATOM 809 N N . GLU A 1 100 ? 4.939 2.117 19.721 1.00 87.81 100 GLU A N 1
ATOM 810 C CA . GLU A 1 100 ? 3.697 2.624 20.300 1.00 87.81 100 GLU A CA 1
ATOM 811 C C . GLU A 1 100 ? 2.488 2.300 19.412 1.00 87.81 100 GLU A C 1
ATOM 813 O O . GLU A 1 100 ? 2.599 2.062 18.209 1.00 87.81 100 GLU A O 1
ATOM 818 N N . TYR A 1 101 ? 1.304 2.300 20.027 1.00 83.94 101 TYR A N 1
ATOM 819 C CA . TYR A 1 101 ? 0.036 2.101 19.333 1.00 83.94 101 TYR A CA 1
ATOM 820 C C . TYR A 1 101 ? -0.576 3.438 18.928 1.00 83.94 101 TYR A C 1
ATOM 822 O O . TYR A 1 101 ? -0.462 4.437 19.643 1.00 83.94 101 TYR A O 1
ATOM 830 N N . LEU A 1 102 ? -1.274 3.445 17.795 1.00 80.50 102 LEU A N 1
ATOM 831 C CA . LEU A 1 102 ? -2.087 4.591 17.405 1.00 80.50 102 LEU A CA 1
ATOM 832 C C . LEU A 1 102 ? -3.304 4.752 18.340 1.00 80.50 102 LEU A C 1
ATOM 834 O O . LEU A 1 102 ? -3.861 3.752 18.808 1.00 80.50 102 LEU A O 1
ATOM 838 N N . PRO A 1 103 ? -3.743 5.997 18.615 1.00 71.19 103 PRO A N 1
ATOM 839 C CA . PRO A 1 103 ? -4.923 6.255 19.441 1.00 71.19 103 PRO A CA 1
ATOM 840 C C . PRO A 1 103 ? -6.170 5.580 18.851 1.00 71.19 103 PRO A C 1
ATOM 842 O O . PRO A 1 103 ? -6.329 5.511 17.634 1.00 71.19 103 PRO A O 1
ATOM 845 N N . GLY A 1 104 ? -7.039 5.036 19.709 1.00 67.06 104 GLY A N 1
ATOM 846 C CA . GLY A 1 104 ? -8.219 4.262 19.281 1.00 67.06 104 GLY A CA 1
ATOM 847 C C . GLY A 1 104 ? -7.901 2.842 18.788 1.00 67.06 104 GLY A C 1
ATOM 848 O O . GLY A 1 104 ? -8.809 2.048 18.560 1.00 67.06 104 GLY A O 1
ATOM 849 N N . CYS A 1 105 ? -6.615 2.493 18.687 1.00 62.53 105 CYS A N 1
ATOM 850 C CA . CYS A 1 105 ? -6.131 1.149 18.381 1.00 62.53 105 CYS A CA 1
ATOM 851 C C . CYS A 1 105 ? -5.405 0.522 19.581 1.00 62.53 105 CYS A C 1
ATOM 853 O O . CYS A 1 105 ? -4.522 -0.314 19.414 1.00 62.53 105 CYS A O 1
ATOM 855 N N . GLU A 1 106 ? -5.733 0.938 20.802 1.00 59.91 106 GLU A N 1
ATOM 856 C CA . GLU A 1 106 ? -5.086 0.423 22.006 1.00 59.91 106 GLU A CA 1
ATOM 857 C C . GLU A 1 106 ? -5.641 -0.967 22.391 1.00 59.91 106 GLU A C 1
ATOM 859 O O . GLU A 1 106 ? -6.846 -1.212 22.262 1.00 59.91 106 GLU A O 1
ATOM 864 N N . PRO A 1 107 ? -4.808 -1.871 22.949 1.00 56.31 107 PRO A N 1
ATOM 865 C CA . PRO A 1 107 ? -5.228 -3.211 23.393 1.00 56.31 107 PRO A CA 1
ATOM 866 C C . PRO A 1 107 ? -6.327 -3.232 24.470 1.00 56.31 107 PRO A C 1
ATOM 868 O O . PRO A 1 107 ? -6.843 -4.292 24.811 1.00 56.31 107 PRO A O 1
ATOM 871 N N . SER A 1 108 ? -6.656 -2.078 25.051 1.00 51.31 108 SER A N 1
ATOM 872 C CA . SER A 1 108 ? -7.714 -1.910 26.052 1.00 51.31 108 SER A CA 1
ATOM 873 C C . SER A 1 108 ? -9.118 -1.917 25.432 1.00 51.31 108 SER A C 1
ATOM 875 O O . SER A 1 108 ? -10.075 -2.311 26.094 1.00 51.31 108 SER A O 1
ATOM 877 N N . PHE A 1 109 ? -9.242 -1.486 24.171 1.00 51.75 109 PHE A N 1
ATOM 878 C CA . PHE A 1 109 ? -10.515 -1.340 23.446 1.00 51.75 109 PHE A CA 1
ATOM 879 C C . PHE A 1 109 ? -10.706 -2.392 22.347 1.00 51.75 109 PHE A C 1
ATOM 881 O O . PHE A 1 109 ? -11.805 -2.569 21.823 1.00 51.75 109 PHE A O 1
ATOM 888 N N . ILE A 1 110 ? -9.647 -3.129 22.022 1.00 51.12 110 ILE A N 1
ATOM 889 C CA . ILE A 1 110 ? -9.641 -4.209 21.040 1.00 51.12 110 ILE A CA 1
ATOM 890 C C . ILE A 1 110 ? -9.047 -5.433 21.743 1.00 51.12 110 ILE A C 1
ATOM 892 O O . ILE A 1 110 ? -8.077 -5.254 22.473 1.00 51.12 110 ILE A O 1
ATOM 896 N N . PRO A 1 111 ? -9.583 -6.661 21.573 1.00 49.94 111 PRO A N 1
ATOM 897 C CA . PRO A 1 111 ? -9.022 -7.857 22.198 1.00 49.94 111 PRO A CA 1
ATOM 898 C C . PRO A 1 111 ? -7.485 -7.868 22.155 1.00 49.94 111 PRO A C 1
ATOM 900 O O . PRO A 1 111 ? -6.927 -7.513 21.110 1.00 49.94 111 PRO A O 1
ATOM 903 N N . PRO A 1 112 ? -6.803 -8.252 23.251 1.00 45.62 112 PRO A N 1
ATOM 904 C CA . PRO A 1 112 ? -5.349 -8.179 23.344 1.00 45.62 112 PRO A CA 1
ATOM 905 C C . PRO A 1 112 ? -4.698 -8.805 22.103 1.00 45.62 112 PRO A C 1
ATOM 907 O O . PRO A 1 112 ? -4.991 -9.950 21.758 1.00 45.62 112 PRO A O 1
ATOM 910 N N . GLY A 1 113 ? -3.861 -8.022 21.410 1.00 54.16 113 GLY A N 1
ATOM 911 C CA . GLY A 1 113 ? -3.214 -8.412 20.149 1.00 54.16 113 GLY A CA 1
ATOM 912 C C . GLY A 1 113 ? -3.844 -7.864 18.860 1.00 54.16 113 GLY A C 1
ATOM 913 O O . GLY A 1 113 ? -3.502 -8.344 17.786 1.00 54.16 113 GLY A O 1
ATOM 914 N N . LYS A 1 114 ? -4.757 -6.887 18.936 1.00 61.03 114 LYS A N 1
ATOM 915 C CA . LYS A 1 114 ? -5.410 -6.287 17.753 1.00 61.03 114 LYS A CA 1
ATOM 916 C C . LYS A 1 114 ? -5.222 -4.768 17.607 1.00 61.03 114 LYS A C 1
ATOM 918 O O . LYS A 1 114 ? -5.942 -4.137 16.839 1.00 61.03 114 LYS A O 1
ATOM 923 N N . GLY A 1 115 ? -4.291 -4.185 18.357 1.00 70.00 115 GLY A N 1
ATOM 924 C CA . GLY A 1 115 ? -3.892 -2.799 18.144 1.00 70.00 115 GLY A CA 1
ATOM 925 C C . GLY A 1 115 ? -2.985 -2.642 16.929 1.00 70.00 115 GLY A C 1
ATOM 926 O O . GLY A 1 115 ? -2.331 -3.601 16.534 1.00 70.00 115 GLY A O 1
ATOM 927 N N . ILE A 1 116 ? -2.943 -1.438 16.361 1.00 79.56 116 ILE A N 1
ATOM 928 C CA . ILE A 1 116 ? -2.076 -1.098 15.228 1.00 79.56 116 ILE A CA 1
ATOM 929 C C . ILE A 1 116 ? -0.868 -0.357 15.773 1.00 79.56 116 ILE A C 1
ATOM 931 O O . ILE A 1 116 ? -1.019 0.705 16.392 1.00 79.56 116 ILE A O 1
ATOM 935 N N . ARG A 1 117 ? 0.317 -0.918 15.546 1.00 85.94 117 ARG A N 1
ATOM 936 C CA . ARG A 1 117 ? 1.576 -0.268 15.905 1.00 85.94 117 ARG A CA 1
ATOM 937 C C . ARG A 1 117 ? 1.916 0.815 14.890 1.00 85.94 117 ARG A C 1
ATOM 939 O O . ARG A 1 117 ? 1.550 0.725 13.717 1.00 85.94 117 ARG A O 1
ATOM 946 N N . VAL A 1 118 ? 2.630 1.843 15.337 1.00 87.56 118 VAL A N 1
ATOM 947 C CA . VAL A 1 118 ? 3.078 2.940 14.471 1.00 87.56 118 VAL A CA 1
ATOM 948 C C . VAL A 1 118 ? 3.911 2.401 13.301 1.00 87.56 118 VAL A C 1
ATOM 950 O O . VAL A 1 118 ? 3.722 2.862 12.180 1.00 87.56 118 VAL A O 1
ATOM 953 N N . GLU A 1 119 ? 4.753 1.383 13.517 1.00 87.50 119 GLU A N 1
ATOM 954 C CA . GLU A 1 119 ? 5.495 0.713 12.433 1.00 87.50 119 GLU A CA 1
ATOM 955 C C . GLU A 1 119 ? 4.577 0.107 11.353 1.00 87.50 119 GLU A C 1
ATOM 957 O O . GLU A 1 119 ? 4.766 0.365 10.169 1.00 87.50 119 GLU A O 1
ATOM 962 N N . GLU A 1 120 ? 3.520 -0.606 11.750 1.00 83.94 120 GLU A N 1
ATOM 963 C CA . GLU A 1 120 ? 2.593 -1.278 10.827 1.00 83.94 120 GLU A CA 1
ATOM 964 C C . GLU A 1 120 ? 1.788 -0.260 10.014 1.00 83.94 120 GLU A C 1
ATOM 966 O O . GLU A 1 120 ? 1.470 -0.476 8.843 1.00 83.94 120 GLU A O 1
ATOM 971 N N . PHE A 1 121 ? 1.473 0.882 10.628 1.00 88.19 121 PHE A N 1
ATOM 972 C CA . PHE A 1 121 ? 0.856 2.001 9.933 1.00 88.19 121 PHE A CA 1
ATOM 973 C C . PHE A 1 121 ? 1.791 2.621 8.888 1.00 88.19 121 PHE A C 1
ATOM 975 O O . PHE A 1 121 ? 1.339 2.948 7.789 1.00 88.19 121 PHE A O 1
ATOM 982 N N . TRP A 1 122 ? 3.085 2.765 9.190 1.00 89.56 122 TRP A N 1
ATOM 983 C CA . TRP A 1 122 ? 4.058 3.253 8.212 1.00 89.56 122 TRP A CA 1
ATOM 984 C C . TRP A 1 122 ? 4.258 2.272 7.060 1.00 89.56 122 TRP A C 1
ATOM 986 O O . TRP A 1 122 ? 4.258 2.720 5.916 1.00 89.56 122 TRP A O 1
ATOM 996 N N . ASP A 1 123 ? 4.325 0.968 7.332 1.00 86.88 123 ASP A N 1
ATOM 997 C CA . ASP A 1 123 ? 4.390 -0.070 6.294 1.00 86.88 123 ASP A CA 1
ATOM 998 C C . ASP A 1 123 ? 3.165 0.000 5.366 1.00 86.88 123 ASP A C 1
ATOM 1000 O O . ASP A 1 123 ? 3.276 -0.048 4.137 1.00 86.88 123 ASP A O 1
ATOM 1004 N N . PHE A 1 124 ? 1.975 0.183 5.947 1.00 87.19 124 PHE A N 1
ATOM 1005 C CA . PHE A 1 124 ? 0.747 0.396 5.186 1.00 87.19 124 PHE A CA 1
ATOM 1006 C C . PHE A 1 124 ? 0.813 1.665 4.323 1.00 87.19 124 PHE A C 1
ATOM 1008 O O . PHE A 1 124 ? 0.489 1.626 3.131 1.00 87.19 124 PHE A O 1
ATOM 1015 N N . LEU A 1 125 ? 1.239 2.793 4.898 1.00 90.19 125 LEU A N 1
ATOM 1016 C CA . LEU A 1 125 ? 1.376 4.045 4.158 1.00 90.19 125 LEU A CA 1
ATOM 1017 C C . LEU A 1 125 ? 2.425 3.950 3.055 1.00 90.19 125 LEU A C 1
ATOM 1019 O O . LEU A 1 125 ? 2.234 4.546 1.995 1.00 90.19 125 LEU A O 1
ATOM 1023 N N . GLU A 1 126 ? 3.513 3.220 3.275 1.00 89.00 126 GLU A N 1
ATOM 1024 C CA . GLU A 1 126 ? 4.537 2.971 2.269 1.00 89.00 126 GLU A CA 1
ATOM 1025 C C . GLU A 1 126 ? 3.961 2.156 1.111 1.00 89.00 126 GLU A C 1
ATOM 1027 O O . GLU A 1 126 ? 4.097 2.566 -0.042 1.00 89.00 126 GLU A O 1
ATOM 1032 N N . ALA A 1 127 ? 3.227 1.076 1.394 1.00 86.06 127 ALA A N 1
ATOM 1033 C CA . ALA A 1 127 ? 2.555 0.280 0.369 1.00 86.06 127 ALA A CA 1
ATOM 1034 C C . ALA A 1 127 ? 1.540 1.114 -0.434 1.00 86.06 127 ALA A C 1
ATOM 1036 O O . ALA A 1 127 ? 1.535 1.088 -1.670 1.00 86.06 127 ALA A O 1
ATOM 1037 N N . LEU A 1 128 ? 0.726 1.924 0.251 1.00 89.12 128 LEU A N 1
ATOM 1038 C CA . LEU A 1 128 ? -0.220 2.835 -0.392 1.00 89.12 128 LEU A CA 1
ATOM 1039 C C . LEU A 1 128 ? 0.504 3.917 -1.206 1.00 89.12 128 LEU A C 1
ATOM 1041 O O . LEU A 1 128 ? 0.059 4.285 -2.293 1.00 89.12 128 LEU A O 1
ATOM 1045 N N . THR A 1 129 ? 1.643 4.411 -0.724 1.00 88.69 129 THR A N 1
ATOM 1046 C CA . THR A 1 129 ? 2.469 5.389 -1.440 1.00 88.69 129 THR A CA 1
ATOM 1047 C C . THR A 1 129 ? 3.114 4.766 -2.669 1.00 88.69 129 THR A C 1
ATOM 1049 O O . THR A 1 129 ? 3.118 5.403 -3.719 1.00 88.69 129 THR A O 1
ATOM 1052 N N . ALA A 1 130 ? 3.575 3.517 -2.596 1.00 87.56 130 ALA A N 1
ATOM 1053 C CA . ALA A 1 130 ? 4.120 2.784 -3.733 1.00 87.56 130 ALA A CA 1
ATOM 1054 C C . ALA A 1 130 ? 3.092 2.598 -4.852 1.00 87.56 130 ALA A C 1
ATOM 1056 O O . ALA A 1 130 ? 3.464 2.601 -6.017 1.00 87.56 130 ALA A O 1
ATOM 1057 N N . SER A 1 131 ? 1.796 2.532 -4.533 1.00 90.50 131 SER A N 1
ATOM 1058 C CA . SER A 1 131 ? 0.746 2.530 -5.561 1.00 90.50 131 SER A CA 1
ATOM 1059 C C . SER A 1 131 ? 0.628 3.854 -6.337 1.00 90.50 131 SER A C 1
ATOM 1061 O O . SER A 1 131 ? 0.075 3.880 -7.432 1.00 90.50 131 SER A O 1
ATOM 1063 N N . LYS A 1 132 ? 1.139 4.964 -5.786 1.00 91.62 132 LYS A N 1
ATOM 1064 C CA . LYS A 1 132 ? 1.064 6.311 -6.385 1.00 91.62 132 LYS A CA 1
ATOM 1065 C C . LYS A 1 132 ? 2.418 6.821 -6.879 1.00 91.62 132 LYS A C 1
ATOM 1067 O O . LYS A 1 132 ? 2.466 7.671 -7.769 1.00 91.62 132 LYS A O 1
ATOM 1072 N N . ASN A 1 133 ? 3.509 6.341 -6.290 1.00 95.31 133 ASN A N 1
ATOM 1073 C CA . ASN A 1 133 ? 4.872 6.756 -6.574 1.00 95.31 133 ASN A CA 1
ATOM 1074 C C . ASN A 1 133 ? 5.592 5.689 -7.404 1.00 95.31 133 ASN A C 1
ATOM 1076 O O . ASN A 1 133 ? 5.891 4.595 -6.926 1.00 95.31 133 ASN A O 1
ATOM 1080 N N . PHE A 1 134 ? 5.933 6.063 -8.637 1.00 94.50 134 PHE A N 1
ATOM 1081 C CA . PHE A 1 134 ? 6.600 5.176 -9.584 1.00 94.50 134 PHE A CA 1
ATOM 1082 C C . PHE A 1 134 ? 7.965 4.664 -9.095 1.00 94.50 134 PHE A C 1
ATOM 1084 O O . PHE A 1 134 ? 8.294 3.507 -9.349 1.00 94.50 134 PHE A O 1
ATOM 1091 N N . GLU A 1 135 ? 8.755 5.482 -8.390 1.00 94.06 135 GLU A N 1
ATOM 1092 C CA . GLU A 1 135 ? 10.071 5.056 -7.894 1.00 94.06 135 GLU A CA 1
ATOM 1093 C C . GLU A 1 135 ? 9.931 4.024 -6.772 1.00 94.06 135 GLU A C 1
ATOM 1095 O O . GLU A 1 135 ? 10.576 2.980 -6.829 1.00 94.06 135 GLU A O 1
ATOM 1100 N N . SER A 1 136 ? 9.017 4.241 -5.823 1.00 93.38 136 SER A N 1
ATOM 1101 C CA . SER A 1 136 ? 8.723 3.263 -4.765 1.00 93.38 136 SER A CA 1
ATOM 1102 C C . SER A 1 136 ? 8.194 1.944 -5.344 1.00 93.38 136 SER A C 1
ATOM 1104 O O . SER A 1 136 ? 8.656 0.866 -4.974 1.00 93.38 136 SER A O 1
ATOM 1106 N N . PHE A 1 137 ? 7.286 2.001 -6.325 1.00 95.44 137 PHE A N 1
ATOM 1107 C CA . PHE A 1 137 ? 6.836 0.811 -7.057 1.00 95.44 137 PHE A CA 1
ATOM 1108 C C . P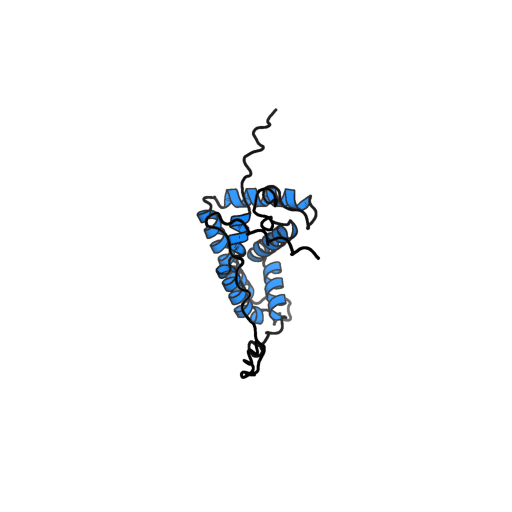HE A 1 137 ? 8.000 0.065 -7.724 1.00 95.44 137 PHE A C 1
ATOM 1110 O O . PHE A 1 137 ? 8.130 -1.156 -7.611 1.00 95.44 137 PHE A O 1
ATOM 1117 N N . LYS A 1 138 ? 8.877 0.796 -8.412 1.00 94.88 138 LYS A N 1
ATOM 1118 C CA . LYS A 1 138 ? 10.053 0.234 -9.077 1.00 94.88 138 LYS A CA 1
ATOM 1119 C C . LYS A 1 138 ? 11.011 -0.413 -8.080 1.00 94.88 138 LYS A C 1
ATOM 1121 O O . LYS A 1 138 ? 11.549 -1.474 -8.393 1.00 94.88 138 LYS A O 1
ATOM 1126 N N . GLU A 1 139 ? 11.208 0.164 -6.898 1.00 94.06 139 GLU A N 1
ATOM 1127 C CA . GLU A 1 139 ? 12.010 -0.441 -5.829 1.00 94.06 139 GLU A CA 1
ATOM 1128 C C . GLU A 1 139 ? 11.421 -1.778 -5.370 1.00 94.06 139 GLU A C 1
ATOM 1130 O O . GLU A 1 139 ? 12.153 -2.771 -5.323 1.00 94.06 139 GLU A O 1
ATOM 1135 N N . VAL A 1 140 ? 10.102 -1.845 -5.146 1.00 94.06 140 VAL A N 1
ATOM 1136 C CA . VAL A 1 140 ? 9.388 -3.089 -4.802 1.00 94.06 140 VAL A CA 1
ATOM 1137 C C . VAL A 1 140 ? 9.601 -4.158 -5.877 1.00 94.06 140 VAL A C 1
ATOM 1139 O O . VAL A 1 140 ? 10.003 -5.286 -5.571 1.00 94.06 140 VAL A O 1
ATOM 1142 N N . MET A 1 141 ? 9.405 -3.806 -7.150 1.00 95.75 141 MET A N 1
ATOM 1143 C CA . MET A 1 141 ? 9.549 -4.746 -8.264 1.00 95.75 141 MET A CA 1
ATOM 1144 C C . MET A 1 141 ? 11.003 -5.190 -8.469 1.00 95.75 141 MET A C 1
ATOM 1146 O O . MET A 1 141 ? 11.260 -6.379 -8.661 1.00 95.75 141 MET A O 1
ATOM 1150 N N . CYS A 1 142 ? 11.974 -4.277 -8.358 1.00 94.19 142 CYS A N 1
ATOM 1151 C CA . CYS A 1 142 ? 13.404 -4.597 -8.410 1.00 94.19 142 CYS A CA 1
ATOM 1152 C C . CYS A 1 142 ? 13.822 -5.521 -7.261 1.00 94.19 142 CYS A C 1
ATOM 1154 O O . CYS A 1 142 ? 14.560 -6.489 -7.472 1.00 94.19 142 CYS A O 1
ATOM 1156 N N . ALA A 1 143 ? 13.361 -5.238 -6.041 1.00 94.00 143 ALA A N 1
ATOM 1157 C CA . ALA A 1 143 ? 13.635 -6.063 -4.873 1.00 94.00 143 ALA A CA 1
ATOM 1158 C C . ALA A 1 143 ? 13.064 -7.473 -5.066 1.00 94.00 143 ALA A C 1
ATOM 1160 O O . ALA A 1 143 ? 13.778 -8.458 -4.865 1.00 94.00 143 ALA A O 1
ATOM 1161 N N . ALA A 1 144 ? 11.821 -7.583 -5.539 1.00 94.69 144 ALA A N 1
ATOM 1162 C CA . ALA A 1 144 ? 11.196 -8.859 -5.865 1.00 94.69 144 ALA A CA 1
ATOM 1163 C C . ALA A 1 144 ? 11.940 -9.613 -6.980 1.00 94.69 144 ALA A C 1
ATOM 1165 O O . ALA A 1 144 ? 12.135 -10.823 -6.882 1.00 94.69 144 ALA A O 1
ATOM 1166 N N . ALA A 1 145 ? 12.438 -8.909 -7.998 1.00 95.06 145 ALA A N 1
ATOM 1167 C CA . ALA A 1 145 ? 13.175 -9.498 -9.115 1.00 95.06 145 ALA A CA 1
ATOM 1168 C C . ALA A 1 145 ? 14.500 -10.150 -8.690 1.00 95.06 145 ALA A C 1
ATOM 1170 O O . ALA A 1 145 ? 14.947 -11.122 -9.314 1.00 95.06 145 ALA A O 1
ATOM 1171 N N . ARG A 1 146 ? 15.134 -9.598 -7.645 1.00 94.31 146 ARG A N 1
ATOM 1172 C CA . ARG A 1 146 ? 16.397 -10.073 -7.059 1.00 94.31 146 ARG A CA 1
ATOM 1173 C C . ARG A 1 146 ? 16.206 -11.240 -6.096 1.00 94.31 146 ARG A C 1
ATOM 1175 O O . ARG A 1 146 ? 17.168 -11.963 -5.843 1.00 94.31 146 ARG A O 1
ATOM 1182 N N . ARG A 1 147 ? 14.995 -11.444 -5.562 1.00 91.44 147 ARG A N 1
ATOM 1183 C CA . ARG A 1 147 ? 14.726 -12.578 -4.674 1.00 91.44 147 ARG A CA 1
ATOM 1184 C C . ARG A 1 147 ? 14.915 -13.878 -5.467 1.00 91.44 147 ARG A C 1
ATOM 1186 O O . ARG A 1 147 ? 14.361 -14.013 -6.563 1.00 91.44 147 ARG A O 1
ATOM 1193 N N . PRO A 1 148 ? 15.708 -14.840 -4.961 1.00 84.12 148 PRO A N 1
ATOM 1194 C CA . PRO A 1 148 ? 15.799 -16.143 -5.597 1.00 84.12 148 PRO A CA 1
ATOM 1195 C C . PRO A 1 148 ? 14.396 -16.747 -5.606 1.00 84.12 148 PRO A C 1
ATOM 1197 O O . PRO A 1 148 ? 13.737 -16.785 -4.565 1.00 84.12 148 PRO A O 1
ATOM 1200 N N . LYS A 1 149 ? 13.922 -17.194 -6.778 1.00 79.19 149 LYS A N 1
ATOM 1201 C CA . LYS A 1 149 ? 12.683 -17.971 -6.861 1.00 79.19 149 LYS A CA 1
ATOM 1202 C C . LYS A 1 149 ? 12.903 -19.190 -5.976 1.00 79.19 149 LYS A C 1
ATOM 1204 O O . LYS A 1 149 ? 13.684 -20.069 -6.333 1.00 79.19 149 LYS A O 1
ATOM 1209 N N . LYS A 1 150 ? 12.295 -19.200 -4.789 1.00 73.75 150 LYS A N 1
ATOM 1210 C CA . LYS A 1 150 ? 12.290 -20.375 -3.925 1.00 73.75 150 LYS A CA 1
ATOM 1211 C C . LYS A 1 150 ? 11.557 -21.424 -4.746 1.00 73.75 150 LYS A C 1
ATOM 1213 O O . LYS A 1 150 ? 10.353 -21.289 -4.950 1.00 73.75 150 LYS A O 1
ATOM 1218 N N . SER A 1 151 ? 12.305 -22.351 -5.348 1.00 62.69 151 SER A N 1
ATOM 1219 C CA . SER A 1 151 ? 11.694 -23.379 -6.181 1.00 62.69 151 SER A CA 1
ATOM 1220 C C . SER A 1 151 ? 10.627 -24.066 -5.328 1.00 62.69 151 SER A C 1
ATOM 1222 O O . SER A 1 151 ? 10.929 -24.430 -4.185 1.00 62.69 151 SER A O 1
ATOM 1224 N N . PRO A 1 152 ? 9.393 -24.231 -5.828 1.00 60.78 152 PRO A N 1
ATOM 1225 C CA . PRO A 1 152 ? 8.372 -24.985 -5.112 1.00 60.78 152 PRO A CA 1
ATOM 1226 C C . PRO A 1 152 ? 8.785 -26.453 -4.865 1.00 60.78 152 PRO A C 1
ATOM 1228 O O . PRO A 1 152 ? 8.136 -27.139 -4.081 1.00 60.78 152 PRO A O 1
ATOM 1231 N N . GLU A 1 153 ? 9.896 -26.928 -5.446 1.00 51.12 153 GLU A N 1
ATOM 1232 C CA . GLU A 1 153 ? 10.416 -28.302 -5.334 1.00 51.12 153 GLU A CA 1
ATOM 1233 C C . GLU A 1 153 ? 10.995 -28.724 -3.970 1.00 51.12 153 GLU A C 1
ATOM 1235 O O . GLU A 1 153 ? 11.524 -29.826 -3.859 1.00 51.12 153 GLU A O 1
ATOM 1240 N N . ALA A 1 154 ? 10.887 -27.928 -2.902 1.00 46.19 154 ALA A N 1
ATOM 1241 C CA . ALA A 1 154 ? 11.378 -28.357 -1.585 1.00 46.19 154 ALA A CA 1
ATOM 1242 C C . ALA A 1 154 ? 10.456 -28.027 -0.405 1.00 46.19 154 ALA A C 1
ATOM 1244 O O . ALA A 1 154 ? 10.922 -27.920 0.728 1.00 46.19 154 ALA A O 1
ATOM 1245 N N . CYS A 1 155 ? 9.136 -27.964 -0.614 1.00 38.44 155 CYS A N 1
ATOM 1246 C CA . CYS A 1 155 ? 8.229 -28.386 0.458 1.00 38.44 155 CYS A CA 1
ATOM 1247 C C . CYS A 1 155 ? 8.160 -29.916 0.413 1.00 38.44 155 CYS A C 1
ATOM 1249 O O . CYS A 1 155 ? 7.187 -30.520 -0.034 1.00 38.44 155 CYS A O 1
ATOM 1251 N N . GLY A 1 156 ? 9.280 -30.535 0.796 1.00 37.53 156 GLY A N 1
ATOM 1252 C CA . GLY A 1 156 ? 9.405 -31.966 0.984 1.00 37.53 156 GLY A CA 1
ATOM 1253 C C . GLY A 1 156 ? 8.515 -32.406 2.135 1.00 37.53 156 GLY A C 1
ATOM 1254 O O . GLY A 1 156 ? 9.000 -32.718 3.215 1.00 37.53 156 GLY A O 1
ATOM 1255 N N . TYR A 1 157 ? 7.217 -32.539 1.874 1.00 41.03 157 TYR A N 1
ATOM 1256 C CA . TYR A 1 157 ? 6.462 -33.643 2.439 1.00 41.03 157 TYR A CA 1
ATOM 1257 C C . TYR A 1 157 ? 6.949 -34.923 1.749 1.00 41.03 157 TYR A C 1
ATOM 1259 O O . TYR A 1 157 ? 6.194 -35.625 1.080 1.00 41.03 157 TYR A O 1
ATOM 1267 N N . THR A 1 158 ? 8.219 -35.287 1.949 1.00 43.09 158 THR A N 1
ATOM 1268 C CA . THR A 1 158 ? 8.507 -36.698 2.172 1.00 43.09 158 THR A CA 1
ATOM 1269 C C . THR A 1 158 ? 7.694 -37.055 3.400 1.00 43.09 158 THR A C 1
ATOM 1271 O O . THR A 1 158 ? 8.121 -36.873 4.536 1.00 43.09 158 THR A O 1
ATOM 1274 N N . ARG A 1 159 ? 6.455 -37.481 3.148 1.00 45.66 159 ARG A N 1
ATOM 1275 C CA . ARG A 1 159 ? 5.695 -38.341 4.032 1.00 45.66 159 ARG A CA 1
ATOM 1276 C C . ARG A 1 159 ? 6.663 -39.462 4.372 1.00 45.66 159 ARG A C 1
ATOM 1278 O O . ARG A 1 159 ? 6.895 -40.330 3.533 1.00 45.66 159 ARG A O 1
ATOM 1285 N N . SER A 1 160 ? 7.300 -39.371 5.540 1.00 44.88 160 SER A N 1
ATOM 1286 C CA . SER A 1 160 ? 8.059 -40.485 6.082 1.00 44.88 160 SER A CA 1
ATOM 1287 C C . SER A 1 160 ? 7.140 -41.699 5.973 1.00 44.88 160 SER A C 1
ATOM 1289 O O . SER A 1 160 ? 6.009 -41.629 6.473 1.00 44.88 160 SER A O 1
ATOM 1291 N N . PRO A 1 161 ? 7.536 -42.758 5.245 1.00 46.19 161 PRO A N 1
ATOM 1292 C CA . PRO A 1 161 ? 6.779 -43.990 5.274 1.00 46.19 161 PRO A CA 1
ATOM 1293 C C . PRO A 1 161 ? 6.684 -44.402 6.738 1.00 46.19 161 PRO A C 1
ATOM 1295 O O . PRO A 1 161 ? 7.652 -44.277 7.488 1.00 46.19 161 PRO A O 1
ATOM 1298 N N . ALA A 1 162 ? 5.474 -44.779 7.132 1.00 48.72 162 ALA A N 1
ATOM 1299 C CA . ALA A 1 162 ? 5.116 -45.182 8.473 1.00 48.72 162 ALA A CA 1
ATOM 1300 C C . ALA A 1 162 ? 6.216 -46.048 9.103 1.00 48.72 162 ALA A C 1
ATOM 1302 O O . ALA A 1 162 ? 6.395 -47.204 8.729 1.00 48.72 162 ALA A O 1
ATOM 1303 N N . ALA A 1 163 ? 6.923 -45.485 10.080 1.00 51.88 163 ALA A N 1
ATOM 1304 C CA . ALA A 1 163 ? 7.389 -46.280 11.195 1.00 51.88 163 ALA A CA 1
ATOM 1305 C C . ALA A 1 163 ? 6.154 -46.495 12.076 1.00 51.88 163 ALA A C 1
ATOM 1307 O O . ALA A 1 163 ? 5.851 -45.707 12.971 1.00 51.88 163 ALA A O 1
ATOM 1308 N N . GLU A 1 164 ? 5.382 -47.530 11.741 1.00 56.06 164 GLU A N 1
ATOM 1309 C CA . GLU A 1 164 ? 4.770 -48.333 12.789 1.00 56.06 164 GLU A CA 1
ATOM 1310 C C . GLU A 1 164 ? 5.898 -48.741 13.735 1.00 56.06 164 GLU A C 1
ATOM 1312 O O . GLU A 1 164 ? 6.745 -49.532 13.348 1.00 56.06 164 GLU A O 1
ATOM 1317 N N . GLU A 1 165 ? 5.951 -48.166 14.931 1.00 55.62 165 GLU A N 1
ATOM 1318 C CA . GLU A 1 165 ? 6.207 -48.943 16.144 1.00 55.62 165 GLU A CA 1
ATOM 1319 C C . GLU A 1 165 ? 6.018 -48.071 17.390 1.00 55.62 165 GLU A C 1
ATOM 1321 O O . GLU A 1 165 ? 6.794 -47.170 17.695 1.00 55.62 165 GLU A O 1
ATOM 1326 N N . GLY A 1 166 ? 4.936 -48.375 18.109 1.00 58.16 166 GLY A N 1
ATOM 1327 C CA . GLY A 1 166 ? 4.940 -48.482 19.564 1.00 58.16 166 GLY A CA 1
ATOM 1328 C C . GLY A 1 166 ? 5.374 -47.263 20.372 1.00 58.16 166 GLY A C 1
ATOM 1329 O O . GLY A 1 166 ? 6.470 -47.231 20.919 1.00 58.16 166 GLY A O 1
ATOM 1330 N N . SER A 1 167 ? 4.442 -46.353 20.640 1.00 53.38 167 SER A N 1
ATOM 1331 C CA . SER A 1 167 ? 4.452 -45.673 21.936 1.00 53.38 167 SER A CA 1
ATOM 1332 C C . SER A 1 167 ? 3.025 -45.498 22.428 1.00 53.38 167 SER A C 1
ATOM 1334 O O . SER A 1 167 ? 2.233 -44.739 21.869 1.00 53.38 167 SER A O 1
ATOM 1336 N N . GLY A 1 168 ? 2.685 -46.303 23.434 1.00 57.38 168 GLY A N 1
ATOM 1337 C CA . GLY A 1 168 ? 1.381 -46.350 24.072 1.00 57.38 168 GLY A CA 1
ATOM 1338 C C . GLY A 1 168 ? 1.024 -45.016 24.710 1.00 57.38 168 GLY A C 1
ATOM 1339 O O . GLY A 1 168 ? 1.345 -44.766 25.867 1.00 57.38 168 GLY A O 1
ATOM 1340 N N . TYR A 1 169 ? 0.289 -44.188 23.978 1.00 57.19 169 TYR A N 1
ATOM 1341 C CA . TYR A 1 169 ? -0.501 -43.132 24.586 1.00 57.19 169 TYR A CA 1
ATOM 1342 C C . TYR A 1 169 ? -1.774 -43.761 25.145 1.00 57.19 169 TYR A C 1
ATOM 1344 O O . TYR A 1 169 ? -2.727 -44.048 24.421 1.00 57.19 169 TYR A O 1
ATOM 1352 N N . ARG A 1 170 ? -1.771 -44.009 26.456 1.00 65.69 170 ARG A N 1
ATOM 1353 C CA . ARG A 1 170 ? -2.995 -44.252 27.216 1.00 65.69 170 ARG A CA 1
ATOM 1354 C C . ARG A 1 170 ? -3.711 -42.900 27.330 1.00 65.69 170 ARG A C 1
ATOM 1356 O O . ARG A 1 170 ? -3.121 -41.985 27.902 1.00 65.69 170 ARG A O 1
ATOM 1363 N N . PRO A 1 171 ? -4.927 -42.733 26.787 1.00 59.53 171 PRO A N 1
ATOM 1364 C CA . PRO A 1 171 ? -5.679 -41.497 26.952 1.00 59.53 171 PRO A CA 1
ATOM 1365 C C . PRO A 1 171 ? -5.876 -41.236 28.445 1.00 59.53 171 PRO A C 1
ATOM 1367 O O . PRO A 1 171 ? -6.377 -42.107 29.161 1.00 59.53 171 PRO A O 1
ATOM 1370 N N . SER 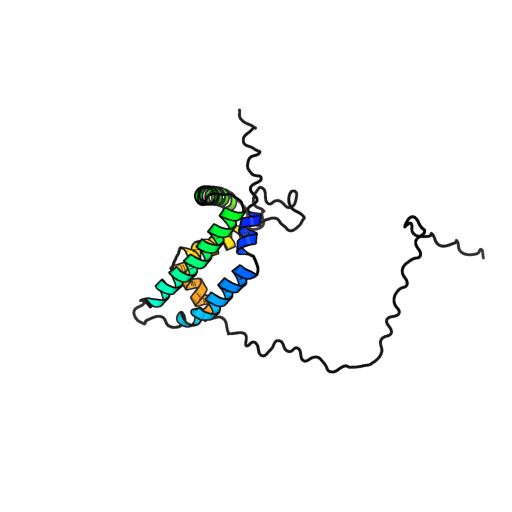A 1 172 ? -5.448 -40.067 28.920 1.00 68.19 172 SER A N 1
ATOM 1371 C CA . SER A 1 172 ? -5.770 -39.606 30.266 1.00 68.19 172 SER A CA 1
ATOM 1372 C C . SER A 1 172 ? -7.287 -39.520 30.372 1.00 68.19 172 SER A C 1
ATOM 1374 O O . SER A 1 172 ? -7.927 -38.752 29.654 1.00 68.19 172 SER A O 1
ATOM 1376 N N . GLN A 1 173 ? -7.852 -40.372 31.220 1.00 71.12 173 GLN A N 1
ATOM 1377 C CA . GLN A 1 173 ? -9.269 -40.388 31.539 1.00 71.12 173 GLN A CA 1
ATOM 1378 C C . GLN A 1 173 ? -9.646 -39.005 32.103 1.00 71.12 173 GLN A C 1
ATOM 1380 O O . GLN A 1 173 ? -8.917 -38.501 32.965 1.00 71.12 173 GLN A O 1
ATOM 1385 N N . PRO A 1 174 ? -10.705 -38.351 31.592 1.00 69.19 174 PRO A N 1
ATOM 1386 C CA . PRO A 1 174 ? -11.137 -37.065 32.120 1.00 69.19 174 PRO A CA 1
ATOM 1387 C C . PRO A 1 174 ? -11.505 -37.211 33.607 1.00 69.19 174 PRO A C 1
ATOM 1389 O O . PRO A 1 174 ? -11.978 -38.279 34.003 1.00 69.19 174 PRO A O 1
ATOM 1392 N N . PRO A 1 175 ? -11.264 -36.178 34.432 1.00 66.25 175 PRO A N 1
ATOM 1393 C CA . PRO A 1 175 ? -11.646 -36.204 35.838 1.00 66.25 175 PRO A CA 1
ATOM 1394 C C . PRO A 1 175 ? -13.166 -36.365 35.958 1.00 66.25 175 PRO A C 1
ATOM 1396 O O . PRO A 1 175 ? -13.913 -35.690 35.250 1.00 66.25 175 PRO A O 1
ATOM 1399 N N . ASP A 1 176 ? -13.606 -37.259 36.845 1.00 66.88 176 ASP A N 1
ATOM 1400 C CA . ASP A 1 176 ? -15.009 -37.370 37.243 1.00 66.88 176 ASP A CA 1
ATOM 1401 C C . ASP A 1 176 ? -15.453 -36.022 37.830 1.00 66.88 176 ASP A C 1
ATOM 1403 O O . ASP A 1 176 ? -14.928 -35.549 38.844 1.00 66.88 176 ASP A O 1
ATOM 1407 N N . VAL A 1 177 ? -16.386 -35.379 37.135 1.00 75.25 177 VAL A N 1
ATOM 1408 C CA . VAL A 1 177 ? -17.077 -34.171 37.580 1.00 75.25 177 VAL A CA 1
ATOM 1409 C C . VAL A 1 177 ? -18.489 -34.569 37.990 1.00 75.25 177 VAL A C 1
ATOM 1411 O O . VAL A 1 177 ? -19.126 -35.376 37.315 1.00 75.25 177 VAL A O 1
ATOM 1414 N N . ASP A 1 178 ? -18.974 -34.018 39.100 1.00 71.69 178 ASP A N 1
ATOM 1415 C CA . ASP A 1 178 ? -20.366 -34.203 39.532 1.00 71.69 178 ASP A CA 1
ATOM 1416 C C . ASP A 1 178 ? -21.342 -33.487 38.563 1.00 71.69 178 ASP A C 1
ATOM 1418 O O . ASP A 1 178 ? -20.896 -32.703 37.719 1.00 71.69 178 ASP A O 1
ATOM 1422 N N . GLU A 1 179 ? -22.665 -33.691 38.670 1.00 73.94 179 GLU A N 1
ATOM 1423 C CA . GLU A 1 179 ? -23.680 -33.061 37.787 1.00 73.94 179 GLU A CA 1
ATOM 1424 C C . GLU A 1 179 ? -23.579 -31.520 37.731 1.00 73.94 179 GLU A C 1
ATOM 1426 O O . GLU A 1 179 ? -24.087 -30.889 36.804 1.00 73.94 179 GLU A O 1
ATOM 1431 N N . LEU A 1 180 ? -22.882 -30.907 38.693 1.00 79.44 180 LEU A N 1
ATOM 1432 C CA . LEU A 1 180 ? -22.637 -29.466 38.784 1.00 79.44 180 LEU A CA 1
ATOM 1433 C C . LEU A 1 180 ? -21.253 -29.008 38.276 1.00 79.44 180 LEU A C 1
ATOM 1435 O O . LEU A 1 180 ? -20.931 -27.825 38.378 1.00 79.44 180 LEU A O 1
ATOM 1439 N N . GLY A 1 181 ? -20.422 -29.898 37.724 1.00 72.56 181 GLY A N 1
ATOM 1440 C CA . GLY A 1 181 ? -19.121 -29.542 37.139 1.00 72.56 181 GLY A CA 1
ATOM 1441 C C . GLY A 1 181 ? -18.005 -29.248 38.151 1.00 72.56 181 GLY A C 1
ATOM 1442 O O . GLY A 1 181 ? -16.952 -28.732 37.772 1.00 72.56 181 GLY A O 1
ATOM 1443 N N . THR A 1 182 ? -18.207 -29.555 39.435 1.00 72.50 182 THR A N 1
ATOM 1444 C CA . THR A 1 182 ? -17.194 -29.383 40.486 1.00 72.50 182 THR A CA 1
ATOM 1445 C C . THR A 1 182 ? -16.271 -30.605 40.595 1.00 72.50 182 THR A C 1
ATOM 1447 O O . THR A 1 182 ? -16.771 -31.732 40.599 1.00 72.50 182 THR A O 1
ATOM 1450 N N . PRO A 1 183 ? -14.940 -30.411 40.712 1.00 66.31 183 PRO A N 1
ATOM 1451 C CA . PRO A 1 183 ? -13.989 -31.503 40.925 1.00 66.31 183 PRO A CA 1
ATOM 1452 C C . PRO A 1 183 ? -14.263 -32.241 42.242 1.00 66.31 183 PRO A C 1
ATOM 1454 O O . PRO A 1 183 ? -14.343 -31.606 43.294 1.00 66.31 183 PRO A O 1
ATOM 1457 N N . LEU A 1 184 ? -14.387 -33.571 42.194 1.00 71.62 184 LEU A N 1
ATOM 1458 C CA . LEU A 1 184 ? -14.540 -34.406 43.388 1.00 71.62 184 LEU A CA 1
ATOM 1459 C C . LEU A 1 184 ? -13.231 -34.434 44.193 1.00 71.62 184 LEU A C 1
ATOM 1461 O O . LEU A 1 184 ? -12.178 -34.826 43.686 1.00 71.62 184 LEU A O 1
ATOM 1465 N N . GLU A 1 185 ? -13.297 -34.004 45.452 1.00 78.25 185 GLU A N 1
ATOM 1466 C CA . GLU A 1 185 ? -12.165 -34.031 46.380 1.00 78.25 185 GLU A CA 1
ATOM 1467 C C . GLU A 1 185 ? -11.813 -35.492 46.742 1.00 78.25 185 GLU A C 1
ATOM 1469 O O . GLU A 1 185 ? -12.713 -36.275 47.064 1.00 78.25 185 GLU A O 1
ATOM 1474 N N . PRO A 1 186 ? -10.533 -35.909 46.659 1.00 80.56 186 PRO A N 1
ATOM 1475 C CA . PRO A 1 186 ? -10.147 -37.289 46.931 1.00 80.56 186 PRO A CA 1
ATOM 1476 C C . PRO A 1 186 ? -10.312 -37.640 48.421 1.00 80.56 186 PRO A C 1
ATOM 1478 O O . PRO A 1 186 ? -10.071 -36.795 49.286 1.00 80.56 186 PRO A O 1
ATOM 1481 N N . PRO A 1 187 ? -10.681 -38.893 48.747 1.00 83.31 187 PRO A N 1
ATOM 1482 C CA . PRO A 1 187 ? -10.886 -39.312 50.127 1.00 83.31 187 PRO A CA 1
ATOM 1483 C C . PRO A 1 187 ? -9.579 -39.259 50.939 1.00 83.31 187 PRO A C 1
ATOM 1485 O O . PRO A 1 187 ? -8.498 -39.496 50.389 1.00 83.31 187 PRO A O 1
ATOM 1488 N N . PRO A 1 188 ? -9.662 -38.990 52.256 1.00 85.94 188 PRO A N 1
ATOM 1489 C CA . PRO A 1 188 ? -8.491 -38.942 53.120 1.00 85.94 188 PRO A CA 1
ATOM 1490 C C . PRO A 1 188 ? -7.811 -40.320 53.217 1.00 85.94 188 PRO A C 1
ATOM 1492 O O . PRO A 1 188 ? -8.492 -41.350 53.169 1.00 85.94 188 PRO A O 1
ATOM 1495 N N . PRO A 1 189 ? -6.474 -40.361 53.366 1.00 84.50 189 PRO A N 1
ATOM 1496 C CA . PRO A 1 189 ? -5.743 -41.613 53.508 1.00 84.50 189 PRO A CA 1
ATOM 1497 C C . PRO A 1 189 ? -6.126 -42.344 54.809 1.00 84.50 189 PRO A C 1
ATOM 1499 O O . PRO A 1 189 ? -6.499 -41.696 55.792 1.00 84.50 189 PRO A O 1
ATOM 1502 N N . PRO A 1 190 ? -6.040 -43.688 54.837 1.00 76.69 190 PRO A N 1
ATOM 1503 C CA . PRO A 1 190 ? -6.324 -44.464 56.039 1.00 76.69 190 PRO A CA 1
ATOM 1504 C C . PRO A 1 190 ? -5.290 -44.180 57.145 1.00 76.69 190 PRO A C 1
ATOM 1506 O O . PRO A 1 190 ? -4.136 -43.883 56.829 1.00 76.69 190 PRO A O 1
ATOM 1509 N N . PRO A 1 191 ? -5.687 -44.265 58.429 1.00 78.81 191 PRO A N 1
ATOM 1510 C CA . PRO A 1 191 ? -4.770 -44.080 59.551 1.00 78.81 191 PRO A CA 1
ATOM 1511 C C . PRO A 1 191 ? -3.769 -45.244 59.663 1.00 78.81 191 PRO A C 1
ATOM 1513 O O . PRO A 1 191 ? -4.150 -46.395 59.438 1.00 78.81 191 PRO A O 1
ATOM 1516 N N . ASP A 1 192 ? -2.520 -44.910 60.015 1.00 78.94 192 ASP A N 1
ATOM 1517 C CA . ASP A 1 192 ? -1.420 -45.833 60.369 1.00 78.94 192 ASP A CA 1
ATOM 1518 C C . ASP A 1 192 ? -1.703 -46.609 61.671 1.00 78.94 192 ASP A C 1
ATOM 1520 O O . ASP A 1 192 ? -2.192 -45.981 62.645 1.00 78.94 192 ASP A O 1
#

Sequence (192 aa):
MNEAAACRVDWQLSPFLRGFCEAPFAAEINEFIQTHASAFRESNLDGSHPLRWTELHKEYAALFERQLQAVVQEEGFSLEDFRDHIAELREFAAQRAPEEYLPGCEPSFIPPGKGIRVEEFWDFLEALTASKNFESFKEVMCAAARRPKKSPEACGYTRSPAAEEGSGYRPSQPPDVDELGTPLEPPPPPPD

Foldseek 3Di:
DDPPVVPPPLPPCLLVLCLCVPPVLVVVLVVLLLVCLLQLPDQDPVRDDPPVLVVSLQVLLVSVVVSNVVSCVVVPHDPVVVVVVLVVQVVVLVVDDQQDFGPSQDCVNPPRPRTDGSVNSVVVVLSNVLSVDSVSVSVSSPVSNPDPPPPPVPPPPPVPPDPPDDDDDDPDDDADADPVRDGDDDDDDDDD